Protein AF-A0A1Q5UAG5-F1 (afdb_monomer_lite)

Foldseek 3Di:
DDDDPPDDDDDDDDDDDDDDDDDDDDDDDDDDDDDDDDDDDDDDPPPPPPVVPDDPVVVVVVVVVVVVVVPDDDDDDDDDDDDDNDDPCQVVPVVHAKDWAFDDKDWDFDPPDPVRDIDIDTDTFIAGFHVNDDADDPPDCLQVPQVRLGSFQAQADPVPRDGDWDWDWDDDDPDDIDTDIDRPQVVDPDDHPSGHGDDDPDD

Sequence (203 aa):
MCHDSTRIELDAEEPGQPGPNAITCARHGGLSMSQGRRWRDTSKRRRGRASRRSSSSVAWWMALVCLVLSWASPAAAALLSFDNCLSETILDSNPLQLQFIPLNVSVHFNFTDPLHPLNVTVYGNVSGTADGSQAPSSTDPSWSNSSSTVGKIVDVSATNNKYSTLLTSFDVLSFTPWNNASQFCQQVTQGECPLGPVFNYNL

InterPro domains:
  IPR032800 ML-like domain [SM01320] (75-203)
  IPR040241 Transient receptor potential channel Flc/Pkd2-like [PTHR31145] (52-198)

Organism: NCBI:txid1316194

Structure (mmCIF, N/CA/C/O backbone):
data_AF-A0A1Q5UAG5-F1
#
_entry.id   AF-A0A1Q5UAG5-F1
#
loop_
_atom_site.group_PDB
_atom_site.id
_atom_site.type_symbol
_atom_site.label_atom_id
_atom_site.label_alt_id
_atom_site.label_comp_id
_atom_site.label_asym_id
_atom_site.label_entity_id
_atom_site.label_seq_id
_atom_site.pdbx_PDB_ins_code
_atom_site.Cartn_x
_atom_site.Cartn_y
_atom_site.Cartn_z
_atom_site.occupancy
_atom_site.B_iso_or_equiv
_atom_site.auth_seq_id
_atom_site.auth_comp_id
_atom_site.auth_asym_id
_atom_site.auth_atom_id
_atom_site.pdbx_PDB_model_num
ATOM 1 N N . MET A 1 1 ? -7.072 -5.621 -14.737 1.00 50.34 1 MET A N 1
ATOM 2 C CA . MET A 1 1 ? -8.005 -6.773 -14.815 1.00 50.34 1 MET A CA 1
ATOM 3 C C . MET A 1 1 ? -7.955 -7.522 -13.498 1.00 50.34 1 MET A C 1
ATOM 5 O O . MET A 1 1 ? -6.940 -8.129 -13.184 1.00 50.34 1 MET A O 1
ATOM 9 N N . CYS A 1 2 ? -9.019 -7.421 -12.707 1.00 65.31 2 CYS A N 1
ATOM 10 C CA . CYS A 1 2 ? -9.147 -8.141 -11.447 1.00 65.31 2 CYS A CA 1
ATOM 11 C C . CYS A 1 2 ? -9.331 -9.632 -11.734 1.00 65.31 2 CYS A C 1
ATOM 13 O O . CYS A 1 2 ? -10.353 -10.028 -12.291 1.00 65.31 2 CYS A O 1
ATOM 15 N N . HIS A 1 3 ? -8.322 -10.442 -11.415 1.00 57.19 3 HIS A N 1
ATOM 16 C CA . HIS A 1 3 ? -8.437 -11.890 -11.505 1.00 57.19 3 HIS A CA 1
ATOM 17 C C . HIS A 1 3 ? -9.189 -12.420 -10.284 1.00 57.19 3 HIS A C 1
ATOM 19 O O . HIS A 1 3 ? -8.869 -12.091 -9.142 1.00 57.19 3 HIS A O 1
ATOM 25 N N . ASP A 1 4 ? -10.208 -13.232 -10.544 1.00 44.31 4 ASP A N 1
ATOM 26 C CA . ASP A 1 4 ? -10.923 -13.988 -9.528 1.00 44.31 4 ASP A CA 1
ATOM 27 C C . ASP A 1 4 ? -10.020 -15.136 -9.050 1.00 44.31 4 ASP A C 1
ATOM 29 O O . ASP A 1 4 ? -9.866 -16.150 -9.733 1.00 44.31 4 ASP A O 1
ATOM 33 N N . SER A 1 5 ? -9.388 -14.971 -7.885 1.00 45.62 5 SER A N 1
ATOM 34 C CA . SER A 1 5 ? -8.487 -15.972 -7.289 1.00 45.62 5 SER A CA 1
ATOM 35 C C . SER A 1 5 ? -9.172 -17.297 -6.911 1.00 45.62 5 SER A C 1
ATOM 37 O O . SER A 1 5 ? -8.529 -18.157 -6.311 1.00 45.62 5 SER A O 1
ATOM 39 N N . THR A 1 6 ? -10.456 -17.501 -7.230 1.00 41.22 6 THR A N 1
ATOM 40 C CA . THR A 1 6 ? -11.184 -18.738 -6.907 1.00 41.22 6 THR A CA 1
ATOM 41 C C . THR A 1 6 ? -11.248 -19.779 -8.032 1.00 41.22 6 THR A C 1
ATOM 43 O O . THR A 1 6 ? -11.817 -20.849 -7.818 1.00 41.22 6 THR A O 1
ATOM 46 N N . ARG A 1 7 ? -10.621 -19.556 -9.198 1.00 36.66 7 ARG A N 1
ATOM 47 C CA . ARG A 1 7 ? -10.697 -20.496 -10.334 1.00 36.66 7 ARG A CA 1
ATOM 48 C C . ARG A 1 7 ? -9.324 -20.902 -10.883 1.00 36.66 7 ARG A C 1
ATOM 50 O O . ARG A 1 7 ? -8.835 -20.314 -11.839 1.00 36.66 7 ARG A O 1
ATOM 57 N N . ILE A 1 8 ? -8.725 -21.941 -10.298 1.00 40.59 8 ILE A N 1
ATOM 58 C CA . ILE A 1 8 ? -7.608 -22.681 -10.908 1.00 40.59 8 ILE A CA 1
ATOM 59 C C . ILE A 1 8 ? -8.177 -23.995 -11.446 1.00 40.59 8 ILE A C 1
ATOM 61 O O . ILE A 1 8 ? -8.418 -24.927 -10.680 1.00 40.59 8 ILE A O 1
ATOM 65 N N . GLU A 1 9 ? -8.414 -24.053 -12.754 1.00 37.88 9 GLU A N 1
ATOM 66 C CA . GLU A 1 9 ? -8.607 -25.309 -13.477 1.00 37.88 9 GLU A CA 1
ATOM 67 C C . GLU A 1 9 ? -7.272 -25.653 -14.140 1.00 37.88 9 GLU A C 1
ATOM 69 O O . GLU A 1 9 ? -6.682 -24.835 -14.849 1.00 37.88 9 GLU A O 1
ATOM 74 N N . LEU A 1 10 ? -6.751 -26.827 -13.782 1.00 41.69 10 LEU A N 1
ATOM 75 C CA . LEU A 1 10 ? -5.566 -27.418 -14.376 1.00 41.69 10 LEU A CA 1
ATOM 76 C C . LEU A 1 10 ? -5.868 -27.752 -15.833 1.00 41.69 10 LEU A C 1
ATOM 78 O O . LEU A 1 10 ? -6.613 -28.691 -16.072 1.00 41.69 10 LEU A O 1
ATOM 82 N N . ASP A 1 11 ? -5.201 -27.087 -16.768 1.00 32.88 11 ASP A N 1
ATOM 83 C CA . ASP A 1 11 ? -4.950 -27.668 -18.082 1.00 32.88 11 ASP A CA 1
ATOM 84 C C . ASP A 1 11 ? -3.460 -27.541 -18.389 1.00 32.88 11 ASP A C 1
ATOM 86 O O . ASP A 1 11 ? -2.919 -26.471 -18.674 1.00 32.88 11 ASP A O 1
ATOM 90 N N . ALA A 1 12 ? -2.788 -28.679 -18.242 1.00 31.39 12 ALA A N 1
ATOM 91 C CA . ALA A 1 12 ? -1.467 -28.932 -18.770 1.00 31.39 12 ALA A CA 1
ATOM 92 C C . ALA A 1 12 ? -1.639 -29.528 -20.171 1.00 31.39 12 ALA A C 1
ATOM 94 O O . ALA A 1 12 ? -2.246 -30.585 -20.303 1.00 31.39 12 ALA A O 1
ATOM 95 N N . GLU A 1 13 ? -1.070 -28.895 -21.195 1.00 31.69 13 GLU A N 1
ATOM 96 C CA . GLU A 1 13 ? -0.802 -29.548 -22.478 1.00 31.69 13 GLU A CA 1
ATOM 97 C C . GLU A 1 13 ? 0.576 -29.089 -22.983 1.00 31.69 13 GLU A C 1
ATOM 99 O O . GLU A 1 13 ? 0.895 -27.899 -23.029 1.00 31.69 13 GLU A O 1
ATOM 104 N N . GLU A 1 14 ? 1.413 -30.084 -23.273 1.00 33.66 14 GLU A N 1
ATOM 105 C CA . GLU A 1 14 ? 2.816 -30.006 -23.683 1.00 33.66 14 GLU A CA 1
ATOM 106 C C . GLU A 1 14 ? 3.025 -29.491 -25.133 1.00 33.66 14 GLU A C 1
ATOM 108 O O . GLU A 1 14 ? 2.085 -29.432 -25.929 1.00 33.66 14 GLU A O 1
ATOM 113 N N . PRO A 1 15 ? 4.275 -29.146 -25.515 1.00 35.72 15 PRO A N 1
ATOM 114 C CA . PRO A 1 15 ? 4.613 -28.454 -26.754 1.00 35.72 15 PRO A CA 1
ATOM 115 C C . PRO A 1 15 ? 4.963 -29.395 -27.924 1.00 35.72 15 PRO A C 1
ATOM 117 O O . PRO A 1 15 ? 5.738 -30.341 -27.797 1.00 35.72 15 PRO A O 1
ATOM 120 N N . GLY A 1 16 ? 4.471 -29.057 -29.121 1.00 33.12 16 GLY A N 1
ATOM 121 C CA . GLY A 1 16 ? 4.769 -29.744 -30.384 1.00 33.12 16 GLY A CA 1
ATOM 122 C C . GLY A 1 16 ? 5.615 -28.908 -31.356 1.00 33.12 16 GLY A C 1
ATOM 123 O O . GLY A 1 16 ? 5.106 -28.023 -32.032 1.00 33.12 16 GLY A O 1
ATOM 124 N N . GLN A 1 17 ? 6.905 -29.242 -31.384 1.00 32.84 17 GLN A N 1
ATOM 125 C CA . GLN A 1 17 ? 8.025 -29.026 -32.325 1.00 32.84 17 GLN A CA 1
ATOM 126 C C . GLN A 1 17 ? 7.825 -28.380 -33.737 1.00 32.84 17 GLN A C 1
ATOM 128 O O . GLN A 1 17 ? 6.806 -28.591 -34.392 1.00 32.84 17 GLN A O 1
ATOM 133 N N . PRO A 1 18 ? 8.864 -27.692 -34.285 1.00 43.72 18 PRO A N 1
ATOM 134 C CA . PRO A 1 18 ? 8.823 -26.952 -35.552 1.00 43.72 18 PRO A CA 1
ATOM 135 C C . PRO A 1 18 ? 9.285 -27.765 -36.780 1.00 43.72 18 PRO A C 1
ATOM 137 O O . PRO A 1 18 ? 10.038 -28.733 -36.669 1.00 43.72 18 PRO A O 1
ATOM 140 N N . GLY A 1 19 ? 8.894 -27.308 -37.975 1.00 31.33 19 GLY A N 1
ATOM 141 C CA . GLY A 1 19 ? 9.286 -27.871 -39.274 1.00 31.33 19 GLY A CA 1
ATOM 142 C C . GLY A 1 19 ? 9.403 -26.808 -40.385 1.00 31.33 19 GLY A C 1
ATOM 143 O O . GLY A 1 19 ? 8.932 -25.689 -40.200 1.00 31.33 19 GLY A O 1
ATOM 144 N N . PRO A 1 20 ? 10.076 -27.111 -41.514 1.00 43.22 20 PRO A N 1
ATOM 145 C CA . PRO A 1 20 ? 11.147 -26.249 -42.025 1.00 43.22 20 PRO A CA 1
ATOM 146 C C . PRO A 1 20 ? 10.986 -25.776 -43.490 1.00 43.22 20 PRO A C 1
ATOM 148 O O . PRO A 1 20 ? 10.047 -26.143 -44.188 1.00 43.22 20 PRO A O 1
ATOM 151 N N . ASN A 1 21 ? 12.020 -25.053 -43.949 1.00 35.53 21 ASN A N 1
ATOM 152 C CA . ASN A 1 21 ? 12.511 -24.895 -45.332 1.00 35.53 21 ASN A CA 1
ATOM 153 C C . ASN A 1 21 ? 12.092 -23.660 -46.150 1.00 35.53 21 ASN A C 1
ATOM 155 O O . ASN A 1 21 ? 11.060 -23.600 -46.807 1.00 35.53 21 ASN A O 1
ATOM 159 N N . ALA A 1 22 ? 13.034 -22.711 -46.176 1.00 34.94 22 ALA A N 1
ATOM 160 C CA . ALA A 1 22 ? 13.783 -22.292 -47.364 1.00 34.94 22 ALA A CA 1
ATOM 161 C C . ALA A 1 22 ? 13.126 -22.509 -48.741 1.00 34.94 22 ALA A C 1
ATOM 163 O O . ALA A 1 22 ? 13.044 -23.630 -49.238 1.00 34.94 22 ALA A O 1
ATOM 164 N N . ILE A 1 23 ? 12.863 -21.396 -49.434 1.00 38.31 23 ILE A N 1
ATOM 165 C CA . ILE A 1 23 ? 12.881 -21.348 -50.897 1.00 38.31 23 ILE A CA 1
ATOM 166 C C . ILE A 1 23 ? 13.870 -20.263 -51.320 1.00 38.31 23 ILE A C 1
ATOM 168 O O . ILE A 1 23 ? 13.677 -19.067 -51.110 1.00 38.31 23 ILE A O 1
ATOM 172 N N . THR A 1 24 ? 14.969 -20.731 -51.897 1.00 34.41 24 THR A N 1
ATOM 173 C CA . THR A 1 24 ? 15.948 -19.967 -52.661 1.00 34.41 24 THR A CA 1
ATOM 174 C C . THR A 1 24 ? 15.389 -19.747 -54.066 1.00 34.41 24 THR A C 1
ATOM 176 O O . THR A 1 24 ? 15.053 -20.718 -54.738 1.00 34.41 24 THR A O 1
ATOM 179 N N . CYS A 1 25 ? 15.343 -18.503 -54.546 1.00 38.19 25 CYS A N 1
ATOM 180 C CA . CYS A 1 25 ? 15.131 -18.209 -55.966 1.00 38.19 25 CYS A CA 1
ATOM 181 C C . CYS A 1 25 ? 16.396 -17.578 -56.555 1.00 38.19 25 CYS A C 1
ATOM 183 O O . CYS A 1 25 ? 16.960 -16.627 -56.013 1.00 38.19 25 CYS A O 1
ATOM 185 N N . ALA A 1 26 ? 16.857 -18.168 -57.655 1.00 35.56 26 ALA A N 1
ATOM 186 C CA . ALA A 1 26 ? 18.097 -17.859 -58.341 1.00 35.56 26 ALA A CA 1
ATOM 187 C C . ALA A 1 26 ? 17.961 -16.732 -59.384 1.00 35.56 26 ALA A C 1
ATOM 189 O O . ALA A 1 26 ? 16.914 -16.529 -59.987 1.00 35.56 26 ALA A O 1
ATOM 190 N N . ARG A 1 27 ? 19.101 -16.059 -59.592 1.00 36.06 27 ARG A N 1
ATOM 191 C CA . ARG A 1 27 ? 19.631 -15.378 -60.793 1.00 36.06 27 ARG A CA 1
ATOM 192 C C . ARG A 1 27 ? 18.716 -15.161 -62.018 1.00 36.06 27 ARG A C 1
ATOM 194 O O . ARG A 1 27 ? 18.419 -16.092 -62.753 1.00 36.06 27 ARG A O 1
ATOM 201 N N . HIS A 1 28 ? 18.616 -13.889 -62.401 1.00 38.66 28 HIS A N 1
ATOM 202 C CA . HIS A 1 28 ? 18.873 -13.383 -63.762 1.00 38.66 28 HIS A CA 1
ATOM 203 C C . HIS A 1 28 ? 19.876 -12.217 -63.590 1.00 38.66 28 HIS A C 1
ATOM 205 O O . HIS A 1 28 ? 19.711 -11.419 -62.678 1.00 38.66 28 HIS A O 1
ATOM 211 N N . GLY A 1 29 ? 21.010 -12.073 -64.279 1.00 35.72 29 GLY A N 1
ATOM 212 C CA . GLY A 1 29 ? 21.325 -12.407 -65.663 1.00 35.72 29 GLY A CA 1
ATOM 213 C C . GLY A 1 29 ? 21.089 -11.167 -66.528 1.00 35.72 29 GLY A C 1
ATOM 214 O O . GLY A 1 29 ? 19.962 -10.955 -66.952 1.00 35.72 29 GLY A O 1
ATOM 215 N N . GLY A 1 30 ? 22.120 -10.345 -66.775 1.00 37.38 30 GLY A N 1
ATOM 216 C CA . GLY A 1 30 ? 22.003 -9.216 -67.708 1.00 37.38 30 GLY A CA 1
ATOM 217 C C . GLY A 1 30 ? 23.104 -8.160 -67.607 1.00 37.38 30 GLY A C 1
ATOM 218 O O . GLY A 1 30 ? 22.927 -7.129 -66.970 1.00 37.38 30 GLY A O 1
ATOM 219 N N . LEU A 1 31 ? 24.234 -8.419 -68.267 1.00 39.97 31 LEU A N 1
ATOM 220 C CA . LEU A 1 31 ? 25.248 -7.423 -68.622 1.00 39.97 31 LEU A CA 1
ATOM 221 C C . LEU A 1 31 ? 24.687 -6.453 -69.674 1.00 39.97 31 LEU A C 1
ATOM 223 O O . LEU A 1 31 ? 24.105 -6.894 -70.660 1.00 39.97 31 LEU A O 1
ATOM 227 N N . SER A 1 32 ? 24.966 -5.156 -69.535 1.00 45.66 32 SER A N 1
ATOM 228 C CA . SER A 1 32 ? 25.067 -4.252 -70.686 1.00 45.66 32 SER A CA 1
ATOM 229 C C . SER A 1 32 ? 26.047 -3.126 -70.376 1.00 45.66 32 SER A C 1
ATOM 231 O O . SER A 1 32 ? 25.756 -2.171 -69.658 1.00 45.66 32 SER A O 1
ATOM 233 N N . MET A 1 33 ? 27.256 -3.297 -70.903 1.00 46.66 33 MET A N 1
ATOM 234 C CA . MET A 1 33 ? 28.279 -2.271 -71.030 1.00 46.66 33 MET A CA 1
ATOM 235 C C . MET A 1 33 ? 27.965 -1.491 -72.311 1.00 46.66 33 MET A C 1
ATOM 237 O O . MET A 1 33 ? 28.001 -2.068 -73.396 1.00 46.66 33 MET A O 1
ATOM 241 N N . SER A 1 34 ? 27.704 -0.188 -72.212 1.00 49.75 34 SER A N 1
ATOM 242 C CA . SER A 1 34 ? 27.786 0.709 -73.368 1.00 49.75 34 SER A CA 1
ATOM 243 C C . SER A 1 34 ? 28.921 1.705 -73.152 1.00 49.75 34 SER A C 1
ATOM 245 O O . SER A 1 34 ? 28.902 2.569 -72.278 1.00 49.75 34 SER A O 1
ATOM 247 N N . GLN A 1 35 ? 29.973 1.512 -73.944 1.00 49.31 35 GLN A N 1
ATOM 248 C CA . GLN A 1 35 ? 31.050 2.466 -74.149 1.00 49.31 35 GLN A CA 1
ATOM 249 C C . GLN A 1 35 ? 30.539 3.589 -75.059 1.00 49.31 35 GLN A C 1
ATOM 251 O O . GLN A 1 35 ? 29.938 3.321 -76.097 1.00 49.31 35 GLN A O 1
ATOM 256 N N . GLY A 1 36 ? 30.804 4.848 -74.702 1.00 37.44 36 GLY A N 1
ATOM 257 C CA . GLY A 1 36 ? 30.280 5.980 -75.467 1.00 37.44 36 GLY A CA 1
ATOM 258 C C . GLY A 1 36 ? 30.938 7.326 -75.179 1.00 37.44 36 GLY A C 1
ATOM 259 O O . GLY A 1 36 ? 30.334 8.191 -74.570 1.00 37.44 36 GLY A O 1
ATOM 260 N N . ARG A 1 37 ? 32.150 7.489 -75.720 1.00 43.94 37 ARG A N 1
ATOM 261 C CA . ARG A 1 37 ? 32.810 8.729 -76.181 1.00 43.94 37 ARG A CA 1
ATOM 262 C C . ARG A 1 37 ? 33.169 9.862 -75.200 1.00 43.94 37 ARG A C 1
ATOM 264 O O . ARG A 1 37 ? 32.364 10.557 -74.599 1.00 43.94 37 ARG A O 1
ATOM 271 N N . ARG A 1 38 ? 34.479 10.111 -75.243 1.00 52.88 38 ARG A N 1
ATOM 272 C CA . ARG A 1 38 ? 35.277 11.230 -74.749 1.00 52.88 38 ARG A CA 1
ATOM 273 C C . ARG A 1 38 ? 34.979 12.510 -75.545 1.00 52.88 38 ARG A C 1
ATOM 275 O O . ARG A 1 38 ? 35.304 12.568 -76.726 1.00 52.88 38 ARG A O 1
ATOM 282 N N . TRP A 1 39 ? 34.474 13.542 -74.876 1.00 40.25 39 TRP A N 1
ATOM 283 C CA . TRP A 1 39 ? 34.583 14.936 -75.315 1.00 40.25 39 TRP A CA 1
ATOM 284 C C . TRP A 1 39 ? 35.410 15.700 -74.280 1.00 40.25 39 TRP A C 1
ATOM 286 O O . TRP A 1 39 ? 35.063 15.757 -73.101 1.00 40.25 39 TRP A O 1
ATOM 296 N N . ARG A 1 40 ? 36.561 16.225 -74.714 1.00 52.25 40 ARG A N 1
ATOM 297 C CA . ARG A 1 40 ? 37.280 17.279 -73.995 1.00 52.25 40 ARG A CA 1
ATOM 298 C C . ARG A 1 40 ? 36.658 18.589 -74.436 1.00 52.25 40 ARG A C 1
ATOM 300 O O . ARG A 1 40 ? 36.776 18.915 -75.609 1.00 52.25 40 ARG A O 1
ATOM 307 N N . ASP A 1 41 ? 36.129 19.341 -73.483 1.00 54.50 41 ASP A N 1
ATOM 308 C CA . ASP A 1 41 ? 36.066 20.786 -73.616 1.00 54.50 41 ASP A CA 1
ATOM 309 C C . ASP A 1 41 ? 36.713 21.451 -72.407 1.00 54.50 41 ASP A C 1
ATOM 311 O O . ASP A 1 41 ? 36.370 21.242 -71.242 1.00 54.50 41 ASP A O 1
ATOM 315 N N . THR A 1 42 ? 37.738 22.226 -72.724 1.00 57.16 42 THR A N 1
ATOM 316 C CA . THR A 1 42 ? 38.426 23.157 -71.850 1.00 57.16 42 THR A CA 1
ATOM 317 C C . THR A 1 42 ? 37.571 24.404 -71.700 1.00 57.16 42 THR A C 1
ATOM 319 O O . THR A 1 42 ? 37.441 25.157 -72.655 1.00 57.16 42 THR A O 1
ATOM 322 N N . SER A 1 43 ? 37.059 24.696 -70.507 1.00 52.03 43 SER A N 1
ATOM 323 C CA . SER A 1 43 ? 37.003 26.078 -70.011 1.00 52.03 43 SER A CA 1
ATOM 324 C C . SER A 1 43 ? 36.468 26.158 -68.581 1.00 52.03 43 SER A C 1
ATOM 326 O O . SER A 1 43 ? 35.511 25.504 -68.190 1.00 52.03 43 SER A O 1
ATOM 328 N N . LYS A 1 44 ? 37.109 27.043 -67.810 1.00 49.75 44 LYS A N 1
ATOM 329 C CA . LYS A 1 44 ? 36.676 27.576 -66.511 1.00 49.75 44 LYS A CA 1
ATOM 330 C C . LYS A 1 44 ? 36.725 26.591 -65.339 1.00 49.75 44 LYS A C 1
ATOM 332 O O . LYS A 1 44 ? 35.718 26.176 -64.777 1.00 49.75 44 LYS A O 1
ATOM 337 N N . ARG A 1 45 ? 37.945 26.444 -64.801 1.00 49.09 45 ARG A N 1
ATOM 338 C CA . ARG A 1 45 ? 38.160 26.378 -63.345 1.00 49.09 45 ARG A CA 1
ATOM 339 C C . ARG A 1 45 ? 37.538 27.622 -62.690 1.00 49.09 45 ARG A C 1
ATOM 341 O O . ARG A 1 45 ? 38.245 28.565 -62.341 1.00 49.09 45 ARG A O 1
ATOM 348 N N . ARG A 1 46 ? 36.222 27.630 -62.471 1.00 46.03 46 ARG A N 1
ATOM 349 C CA . ARG A 1 46 ? 35.658 28.398 -61.364 1.00 46.03 46 ARG A CA 1
ATOM 350 C C . ARG A 1 46 ? 36.055 27.638 -60.111 1.00 46.03 46 ARG A C 1
ATOM 352 O O . ARG A 1 46 ? 35.421 26.658 -59.738 1.00 46.03 46 ARG A O 1
ATOM 359 N N . ARG A 1 47 ? 37.134 28.087 -59.464 1.00 49.12 47 ARG A N 1
ATOM 360 C CA . ARG A 1 47 ? 37.321 27.845 -58.032 1.00 49.12 47 ARG A CA 1
ATOM 361 C C . ARG A 1 47 ? 36.174 28.560 -57.325 1.00 49.12 47 ARG A C 1
ATOM 363 O O . ARG A 1 47 ? 36.340 29.656 -56.807 1.00 49.12 47 ARG A O 1
ATOM 370 N N . GLY A 1 48 ? 35.000 27.942 -57.330 1.00 46.47 48 GLY A N 1
ATOM 371 C CA . GLY A 1 48 ? 33.972 28.217 -56.353 1.00 46.47 48 GLY A CA 1
ATOM 372 C C . GLY A 1 48 ? 34.481 27.691 -55.023 1.00 46.47 48 GLY A C 1
ATOM 373 O O . GLY A 1 48 ? 34.043 26.645 -54.563 1.00 46.47 48 GLY A O 1
ATOM 374 N N . ARG A 1 49 ? 35.413 28.415 -54.391 1.00 50.84 49 ARG A N 1
ATOM 375 C CA . ARG A 1 49 ? 35.506 28.421 -52.931 1.00 50.84 49 ARG A CA 1
ATOM 376 C C . ARG A 1 49 ? 34.237 29.117 -52.435 1.00 50.84 49 ARG A C 1
ATOM 378 O O . ARG A 1 49 ? 34.277 30.220 -51.914 1.00 50.84 49 ARG A O 1
ATOM 385 N N . ALA A 1 50 ? 33.100 28.451 -52.594 1.00 52.91 50 ALA A N 1
ATOM 386 C CA . ALA A 1 50 ? 32.089 28.508 -51.568 1.00 52.91 50 ALA A CA 1
ATOM 387 C C . ALA A 1 50 ? 32.674 27.668 -50.433 1.00 52.91 50 ALA A C 1
ATOM 389 O O . ALA A 1 50 ? 32.368 26.486 -50.283 1.00 52.91 50 ALA A O 1
ATOM 390 N N . SER A 1 51 ? 33.602 28.253 -49.666 1.00 54.31 51 SER A N 1
ATOM 391 C CA . SER A 1 51 ? 33.722 27.800 -48.294 1.00 54.31 51 SER A CA 1
ATOM 392 C C . SER A 1 51 ? 32.333 28.033 -47.725 1.00 54.31 51 SER A C 1
ATOM 394 O O . SER A 1 51 ? 31.877 29.169 -47.601 1.00 54.31 51 SER A O 1
ATOM 396 N N . ARG A 1 52 ? 31.612 26.934 -47.502 1.00 57.34 52 ARG A N 1
ATOM 397 C CA . ARG A 1 52 ? 30.430 26.908 -46.655 1.00 57.34 52 ARG A CA 1
ATOM 398 C C . ARG A 1 52 ? 30.865 27.492 -45.312 1.00 57.34 52 ARG A C 1
ATOM 400 O O . ARG A 1 52 ? 31.312 26.775 -44.428 1.00 57.34 52 ARG A O 1
ATOM 407 N N . ARG A 1 53 ? 30.796 28.815 -45.173 1.00 59.41 53 ARG A N 1
ATOM 408 C CA . ARG A 1 53 ? 30.683 29.488 -43.884 1.00 59.41 53 ARG A CA 1
ATOM 409 C C . ARG A 1 53 ? 29.268 29.205 -43.424 1.00 59.41 53 ARG A C 1
ATOM 411 O O . ARG A 1 53 ? 28.368 30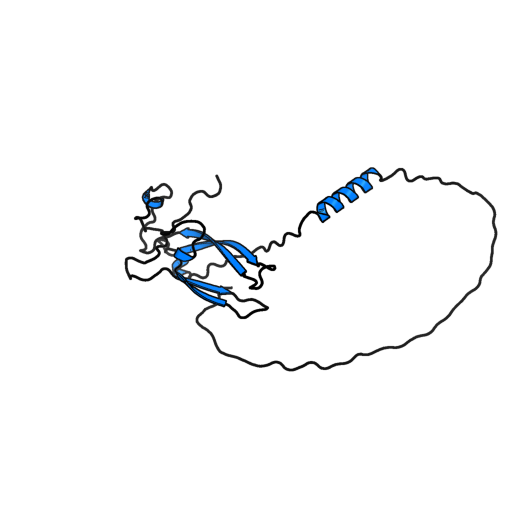.000 -43.642 1.00 59.41 53 ARG A O 1
ATOM 418 N N . SER A 1 54 ? 29.052 28.011 -42.907 1.00 57.59 54 SER A N 1
ATOM 419 C CA . SER A 1 54 ? 27.824 27.683 -42.210 1.00 57.59 54 SER A CA 1
ATOM 420 C C . SER A 1 54 ? 28.070 26.432 -41.386 1.00 57.59 54 SER A C 1
ATOM 422 O O . SER A 1 54 ? 28.612 25.459 -41.907 1.00 57.59 54 SER A O 1
ATOM 424 N N . SER A 1 55 ? 27.646 26.486 -40.122 1.00 60.62 55 SER A N 1
ATOM 425 C CA . SER A 1 55 ? 27.445 25.338 -39.232 1.00 60.62 55 SER A CA 1
ATOM 426 C C . SER A 1 55 ? 28.596 24.883 -38.312 1.00 60.62 55 SER A C 1
ATOM 428 O O . SER A 1 55 ? 28.496 23.785 -37.775 1.00 60.62 55 SER A O 1
ATOM 430 N N . SER A 1 56 ? 29.642 25.674 -38.019 1.00 64.88 56 SER A N 1
ATOM 431 C CA . SER A 1 56 ? 30.564 25.291 -36.919 1.00 64.88 56 SER A CA 1
ATOM 432 C C . SER A 1 56 ? 29.854 25.310 -35.560 1.00 64.88 56 SER A C 1
ATOM 434 O O . SER A 1 56 ? 29.964 24.358 -34.799 1.00 64.88 56 SER A O 1
ATOM 436 N N . SER A 1 57 ? 29.057 26.351 -35.301 1.00 72.56 57 SER A N 1
ATOM 437 C CA . SER A 1 57 ? 28.238 26.475 -34.089 1.00 72.56 57 SER A CA 1
ATOM 438 C C . SER A 1 57 ? 27.216 25.338 -33.981 1.00 72.56 57 SER A C 1
ATOM 440 O O . SER A 1 57 ? 27.164 24.649 -32.971 1.00 72.56 57 SER A O 1
ATOM 442 N N . VAL A 1 58 ? 26.467 25.059 -35.052 1.00 84.06 58 VAL A N 1
ATOM 443 C CA . VAL A 1 58 ? 25.451 23.992 -35.050 1.00 84.06 58 VAL A CA 1
ATOM 444 C C . VAL A 1 58 ? 26.089 22.606 -34.892 1.00 84.06 58 VAL A C 1
ATOM 446 O O . VAL A 1 58 ? 25.557 21.783 -34.160 1.00 84.06 58 VAL A O 1
ATOM 449 N N . ALA A 1 59 ? 27.256 22.349 -35.497 1.00 86.25 59 ALA A N 1
ATOM 450 C CA . ALA A 1 59 ? 27.976 21.087 -35.300 1.00 86.25 59 ALA A CA 1
ATOM 451 C C . ALA A 1 59 ? 28.451 20.906 -33.847 1.00 86.25 59 ALA A C 1
ATOM 453 O O . ALA A 1 59 ? 28.375 19.801 -33.317 1.00 86.25 59 ALA A O 1
ATOM 454 N N . TRP A 1 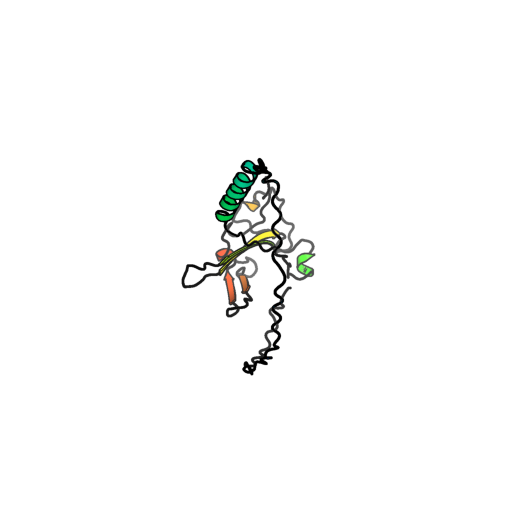60 ? 28.886 21.987 -33.192 1.00 90.06 60 TRP A N 1
ATOM 455 C CA . TRP A 1 60 ? 29.246 21.981 -31.772 1.00 90.06 60 TRP A CA 1
ATOM 456 C C . TRP A 1 60 ? 28.042 21.729 -30.862 1.00 90.06 60 TRP A C 1
ATOM 458 O O . TRP A 1 60 ? 28.135 20.908 -29.954 1.00 90.06 60 TRP A O 1
ATOM 468 N N . TRP A 1 61 ? 26.898 22.363 -31.132 1.00 92.81 61 TRP A N 1
ATOM 469 C CA . TRP A 1 61 ? 25.659 22.103 -30.393 1.00 92.81 61 TRP A CA 1
ATOM 470 C C . TRP A 1 61 ? 25.170 20.665 -30.573 1.00 92.81 61 TRP A C 1
ATOM 472 O O . TRP A 1 61 ? 24.807 20.025 -29.593 1.00 92.81 61 TRP A O 1
ATOM 482 N N . MET A 1 62 ? 25.231 20.123 -31.792 1.00 91.25 62 MET A N 1
ATOM 483 C CA . MET A 1 62 ? 24.878 18.723 -32.050 1.00 91.25 62 MET A CA 1
ATOM 484 C C . MET A 1 62 ? 25.822 17.754 -31.331 1.00 91.25 62 MET A C 1
ATOM 486 O O . MET A 1 62 ? 25.354 16.797 -30.723 1.00 91.25 62 MET A O 1
ATOM 490 N N . ALA A 1 63 ? 27.134 18.014 -31.339 1.00 92.38 63 ALA A N 1
ATOM 491 C CA . ALA A 1 63 ? 28.103 17.201 -30.604 1.00 92.38 63 ALA A CA 1
ATOM 492 C C . ALA A 1 63 ? 27.860 17.245 -29.086 1.00 92.38 63 ALA A C 1
ATOM 494 O O . ALA A 1 63 ? 27.934 16.212 -28.425 1.00 92.38 63 ALA A O 1
ATOM 495 N N . LEU A 1 64 ? 27.521 18.418 -28.543 1.00 92.62 64 LEU A N 1
ATOM 496 C CA . LEU A 1 64 ? 27.205 18.592 -27.127 1.00 92.62 64 LEU A CA 1
ATOM 497 C C . LEU A 1 64 ? 25.905 17.874 -26.743 1.00 92.62 64 LEU A C 1
ATOM 499 O O . LEU A 1 64 ? 25.875 17.186 -25.729 1.00 92.62 64 LEU A O 1
ATOM 503 N N . VAL A 1 65 ? 24.861 17.952 -27.573 1.00 93.12 65 VAL A N 1
ATOM 504 C CA . VAL A 1 65 ? 23.614 17.196 -27.366 1.00 93.12 65 VAL A CA 1
ATOM 505 C C . VAL A 1 65 ? 23.870 15.690 -27.426 1.00 93.12 65 VAL A C 1
ATOM 507 O O . VAL A 1 65 ? 23.398 14.971 -26.555 1.00 93.12 65 VAL A O 1
ATOM 510 N N . CYS A 1 66 ? 24.657 15.197 -28.387 1.00 91.00 66 CYS A N 1
ATOM 511 C CA . CYS A 1 66 ? 25.022 13.779 -28.449 1.00 91.00 66 CYS A CA 1
ATOM 512 C C . CYS A 1 66 ? 25.822 13.324 -27.221 1.00 91.00 66 CYS A C 1
ATOM 514 O O . CYS A 1 66 ? 25.571 12.234 -26.715 1.00 91.00 66 CYS A O 1
ATOM 516 N N . LEU A 1 67 ? 26.743 14.153 -26.718 1.00 92.00 67 LEU A N 1
ATOM 517 C CA . LEU A 1 67 ? 27.487 13.862 -25.491 1.00 92.00 67 LEU A CA 1
ATOM 518 C C . LEU A 1 67 ? 26.545 13.787 -24.280 1.00 92.00 67 LEU A C 1
ATOM 520 O O . LEU A 1 67 ? 26.600 12.820 -23.526 1.00 92.00 67 LEU A O 1
ATOM 524 N N . VAL A 1 68 ? 25.629 14.749 -24.139 1.00 91.19 68 VAL A N 1
ATOM 525 C CA . VAL A 1 68 ? 24.626 14.762 -23.061 1.00 91.19 68 VAL A CA 1
ATOM 526 C C . VAL A 1 68 ? 23.697 13.548 -23.153 1.00 91.19 68 VAL A C 1
ATOM 528 O O . VAL A 1 68 ? 23.477 12.876 -22.151 1.00 91.19 68 VAL A O 1
ATOM 531 N N . LEU A 1 69 ? 23.207 13.206 -24.348 1.00 88.94 69 LEU A N 1
ATOM 532 C CA . LEU A 1 69 ? 22.360 12.027 -24.561 1.00 88.94 69 LEU A CA 1
ATOM 533 C C . LEU A 1 69 ? 23.114 10.711 -24.332 1.00 88.94 69 LEU A C 1
ATOM 535 O O . LEU A 1 69 ? 22.502 9.745 -23.899 1.00 88.94 69 LEU A O 1
ATOM 539 N N . SER A 1 70 ? 24.429 10.663 -24.573 1.00 86.75 70 SER A N 1
ATOM 540 C CA . SER A 1 70 ? 25.248 9.478 -24.278 1.00 86.75 70 SER A CA 1
ATOM 541 C C . SER A 1 70 ? 25.481 9.253 -22.781 1.00 86.75 70 SER A C 1
ATOM 543 O O . SER A 1 70 ? 25.810 8.142 -22.375 1.00 86.75 70 SER A O 1
ATOM 545 N N . TRP A 1 71 ? 25.317 10.299 -21.965 1.00 84.81 71 TRP A N 1
ATOM 546 C CA . TRP A 1 71 ? 25.384 10.220 -20.503 1.00 84.81 71 TRP A CA 1
ATOM 547 C C .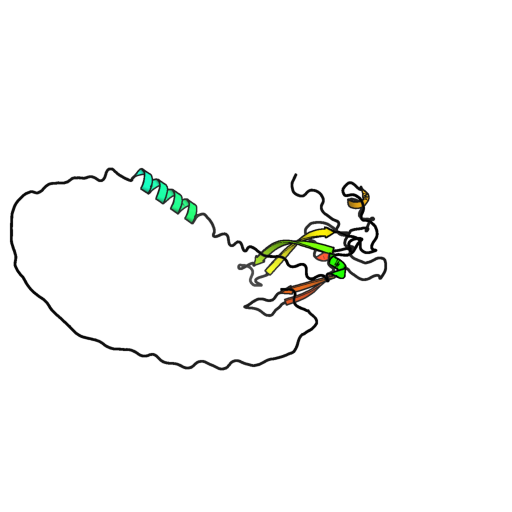 TRP A 1 71 ? 24.008 10.066 -19.854 1.00 84.81 71 TRP A C 1
ATOM 549 O O . TRP A 1 71 ? 23.927 9.697 -18.684 1.00 84.81 71 TRP A O 1
ATOM 559 N N . ALA A 1 72 ? 22.930 10.325 -20.594 1.00 81.06 72 ALA A N 1
ATOM 560 C CA . ALA A 1 72 ? 21.585 10.024 -20.142 1.00 81.06 72 ALA A CA 1
ATOM 561 C C . ALA A 1 72 ? 21.374 8.504 -20.184 1.00 81.06 72 ALA A C 1
ATOM 563 O O . ALA A 1 72 ? 21.349 7.890 -21.251 1.00 81.06 72 ALA A O 1
ATOM 564 N N . SER A 1 73 ? 21.230 7.881 -19.017 1.00 76.00 73 SER A N 1
ATOM 565 C CA . SER A 1 73 ? 20.791 6.492 -18.933 1.00 76.00 73 SER A CA 1
ATOM 566 C C . SER A 1 73 ? 19.357 6.377 -19.470 1.00 76.00 73 SER A C 1
ATOM 568 O O . SER A 1 73 ? 18.526 7.246 -19.188 1.00 76.00 73 SER A O 1
ATOM 570 N N . PRO A 1 74 ? 19.032 5.332 -20.253 1.00 72.25 74 PRO A N 1
ATOM 571 C CA . PRO A 1 74 ? 17.660 5.107 -20.682 1.00 72.25 74 PRO A CA 1
ATOM 572 C C . PRO A 1 74 ? 16.779 4.913 -19.443 1.00 72.25 74 PRO A C 1
ATOM 574 O O . PRO A 1 74 ? 16.951 3.956 -18.691 1.00 72.25 74 PRO A O 1
ATOM 577 N N . ALA A 1 75 ? 15.845 5.836 -19.220 1.00 69.00 75 ALA A N 1
ATOM 578 C CA . ALA A 1 75 ? 14.823 5.697 -18.195 1.00 69.00 75 ALA A CA 1
ATOM 579 C C . ALA A 1 75 ? 13.643 4.927 -18.795 1.00 69.00 75 ALA A C 1
ATOM 581 O O . ALA A 1 75 ? 12.953 5.425 -19.685 1.00 69.00 75 ALA A O 1
ATOM 582 N N . ALA A 1 76 ? 13.423 3.701 -18.325 1.00 72.00 76 ALA A N 1
ATOM 583 C CA . ALA A 1 76 ? 12.197 2.973 -18.607 1.00 72.00 76 ALA A CA 1
ATOM 584 C C . ALA A 1 76 ? 11.151 3.384 -17.565 1.00 72.00 76 ALA A C 1
ATOM 586 O O . ALA A 1 76 ? 11.323 3.129 -16.376 1.00 72.00 76 ALA A O 1
ATOM 587 N N . ALA A 1 77 ? 10.082 4.037 -18.011 1.00 68.38 77 ALA A N 1
ATOM 588 C CA . ALA A 1 77 ? 8.914 4.319 -17.192 1.00 68.38 77 ALA A CA 1
ATOM 589 C C . ALA A 1 77 ? 7.695 3.702 -17.876 1.00 68.38 77 ALA A C 1
ATOM 591 O O . ALA A 1 77 ? 7.473 3.918 -19.068 1.00 68.38 77 ALA A O 1
ATOM 592 N N . ALA A 1 78 ? 6.920 2.927 -17.126 1.00 75.56 78 ALA A N 1
ATOM 593 C CA . ALA A 1 78 ? 5.625 2.434 -17.563 1.00 75.56 78 ALA A CA 1
ATOM 594 C C . ALA A 1 78 ? 4.541 3.236 -16.841 1.00 75.56 78 ALA A C 1
ATOM 596 O O . ALA A 1 78 ? 4.606 3.411 -15.625 1.00 75.56 78 ALA A O 1
ATOM 597 N N . LEU A 1 79 ? 3.553 3.729 -17.586 1.00 72.69 79 LEU A N 1
ATOM 598 C CA . LEU A 1 79 ? 2.330 4.243 -16.983 1.00 72.69 79 LEU A CA 1
ATOM 599 C C . LEU A 1 79 ? 1.440 3.045 -16.651 1.00 72.69 79 LEU A C 1
ATOM 601 O O . LEU A 1 79 ? 1.117 2.258 -17.539 1.00 72.69 79 LEU A O 1
ATOM 605 N N . LEU A 1 80 ? 1.062 2.909 -15.383 1.00 73.38 80 LEU A N 1
ATOM 606 C CA . LEU A 1 80 ? 0.242 1.806 -14.897 1.00 73.38 80 LEU A CA 1
ATOM 607 C C . LEU A 1 80 ? -1.116 2.344 -14.447 1.00 73.38 80 LEU A C 1
ATOM 609 O O . LEU A 1 80 ? -1.190 3.335 -13.723 1.00 73.38 80 LEU A O 1
ATOM 613 N N . SER A 1 81 ? -2.186 1.692 -14.893 1.00 77.38 81 SER A N 1
ATOM 614 C CA . SER A 1 81 ? -3.537 1.906 -14.380 1.00 77.38 81 SER A CA 1
ATOM 615 C C . SER A 1 81 ? -3.780 0.966 -13.203 1.00 77.38 81 SER A C 1
ATOM 617 O O . SER A 1 81 ? -3.574 -0.242 -13.332 1.00 77.38 81 SER A O 1
ATOM 619 N N . PHE A 1 82 ? -4.222 1.512 -12.070 1.00 77.81 82 PHE A N 1
ATOM 620 C CA . PHE A 1 82 ? -4.624 0.723 -10.909 1.00 77.81 82 PHE A CA 1
ATOM 621 C C . PHE A 1 82 ? -6.125 0.466 -10.953 1.00 77.81 82 PHE A C 1
ATOM 623 O O . PHE A 1 82 ? -6.909 1.410 -11.026 1.00 77.81 82 PHE A O 1
ATOM 630 N N . ASP A 1 83 ? -6.500 -0.805 -10.846 1.00 83.12 83 ASP A N 1
ATOM 631 C CA . ASP A 1 83 ? -7.883 -1.213 -10.635 1.00 83.12 83 ASP A CA 1
ATOM 632 C C . ASP A 1 83 ? -8.048 -1.571 -9.154 1.00 83.12 83 ASP A C 1
ATOM 634 O O . ASP A 1 83 ? -7.286 -2.381 -8.619 1.00 83.12 83 ASP A O 1
ATOM 638 N N . ASN A 1 84 ? -9.034 -0.977 -8.478 1.00 83.69 84 ASN A N 1
ATOM 639 C CA . ASN A 1 84 ? -9.419 -1.441 -7.151 1.00 83.69 84 ASN A CA 1
ATOM 640 C C . ASN A 1 84 ? -10.373 -2.629 -7.312 1.00 83.69 84 ASN A C 1
ATOM 642 O O . ASN A 1 84 ? -11.498 -2.469 -7.775 1.00 83.69 84 ASN A O 1
ATOM 646 N N . CYS A 1 85 ? -9.897 -3.817 -6.950 1.00 85.81 85 CYS A N 1
ATOM 647 C CA . CYS A 1 85 ? -10.619 -5.074 -7.129 1.00 85.81 85 CYS A CA 1
ATOM 648 C C . CYS A 1 85 ? -11.542 -5.440 -5.961 1.00 85.81 85 CYS A C 1
ATOM 650 O O . CYS A 1 85 ? -12.014 -6.575 -5.884 1.00 85.81 85 CYS A O 1
ATOM 652 N N . LEU A 1 86 ? -11.776 -4.513 -5.030 1.00 88.81 86 LEU A N 1
ATOM 653 C CA . LEU A 1 86 ? -12.792 -4.687 -3.998 1.00 88.81 86 LEU A CA 1
ATOM 654 C C . LEU A 1 86 ? -14.192 -4.675 -4.625 1.00 88.81 86 LEU A C 1
ATOM 656 O O . LEU A 1 86 ? -14.425 -4.057 -5.662 1.00 88.81 86 LEU A O 1
ATOM 660 N N . SER A 1 87 ? -15.138 -5.368 -3.992 1.00 90.25 87 SER A N 1
ATOM 661 C CA . SER A 1 87 ? -16.530 -5.357 -4.440 1.00 90.25 87 SER A CA 1
ATOM 662 C C . SER A 1 87 ? -17.144 -3.964 -4.291 1.00 90.25 87 SER A C 1
ATOM 664 O O . SER A 1 87 ? -16.818 -3.233 -3.354 1.00 90.25 87 SER A O 1
ATOM 666 N N . GLU A 1 88 ? -18.106 -3.626 -5.153 1.00 90.06 88 GLU A N 1
ATOM 667 C CA . GLU A 1 88 ? -18.848 -2.352 -5.086 1.00 90.06 88 GLU A CA 1
ATOM 668 C C . GLU A 1 88 ? -19.470 -2.116 -3.699 1.00 90.06 88 GLU A C 1
ATOM 670 O O . GLU A 1 88 ? -19.496 -1.001 -3.197 1.00 90.06 88 GLU A O 1
ATOM 675 N N . THR A 1 89 ? -19.871 -3.185 -3.003 1.00 90.62 89 THR A N 1
ATOM 676 C CA . THR A 1 89 ? -20.399 -3.118 -1.629 1.00 90.62 89 THR A CA 1
ATOM 677 C C . THR A 1 89 ? -19.409 -2.592 -0.586 1.00 90.62 89 THR A C 1
ATOM 679 O O . THR A 1 89 ? -19.844 -2.152 0.476 1.00 90.62 89 THR A O 1
ATOM 682 N N . ILE A 1 90 ? -18.104 -2.680 -0.851 1.00 89.19 90 ILE A N 1
ATOM 683 C CA . ILE A 1 90 ? -17.033 -2.144 -0.003 1.00 89.19 90 ILE A CA 1
ATOM 684 C C . ILE A 1 90 ? -16.648 -0.749 -0.500 1.00 89.19 90 ILE A C 1
ATOM 686 O O . ILE A 1 90 ? -16.524 0.169 0.307 1.00 89.19 90 ILE A O 1
ATOM 690 N N . LEU A 1 91 ? -16.505 -0.588 -1.819 1.00 90.88 91 LEU A N 1
ATOM 691 C CA . LEU A 1 91 ? -16.112 0.675 -2.448 1.00 90.88 91 LEU A CA 1
ATOM 692 C C . LEU A 1 91 ? -17.123 1.800 -2.201 1.00 90.88 91 LEU A C 1
ATOM 694 O O . LEU A 1 91 ? -16.725 2.914 -1.867 1.00 90.88 91 LEU A O 1
ATOM 698 N N . ASP A 1 92 ? -18.413 1.489 -2.322 1.00 90.94 92 ASP A N 1
ATOM 699 C CA . ASP A 1 92 ? -19.517 2.448 -2.231 1.00 90.94 92 ASP A CA 1
ATOM 700 C C . ASP A 1 92 ? -20.229 2.394 -0.871 1.0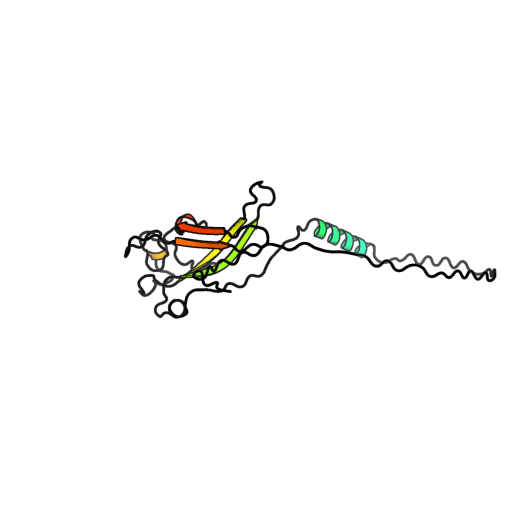0 90.94 92 ASP A C 1
ATOM 702 O O . ASP A 1 92 ? -21.350 2.889 -0.710 1.00 90.94 92 ASP A O 1
ATOM 706 N N . SER A 1 93 ? -19.610 1.767 0.135 1.00 92.19 93 SER A N 1
ATOM 707 C CA . SER A 1 93 ? -20.229 1.647 1.450 1.00 92.19 93 SER A CA 1
ATOM 708 C C . SER A 1 93 ? -20.347 3.011 2.137 1.00 92.19 93 SER A C 1
ATOM 710 O O . SER A 1 93 ? -19.478 3.877 2.026 1.00 92.19 93 SER A O 1
ATOM 712 N N . ASN A 1 94 ? -21.422 3.197 2.906 1.00 91.19 94 ASN A N 1
ATOM 713 C CA . ASN A 1 94 ? -21.627 4.399 3.706 1.00 91.19 94 ASN A CA 1
ATOM 714 C C . ASN A 1 94 ? -22.044 4.022 5.140 1.00 91.19 94 ASN A C 1
ATOM 716 O O . ASN A 1 94 ? -23.174 3.562 5.328 1.00 91.19 94 ASN A O 1
ATOM 720 N N . PRO A 1 95 ? -21.172 4.204 6.148 1.00 91.88 95 PRO A N 1
ATOM 721 C CA . PRO A 1 95 ? -19.825 4.777 6.057 1.00 91.88 95 PRO A CA 1
ATOM 722 C C . PRO A 1 95 ? -18.830 3.874 5.310 1.00 91.88 95 PRO A C 1
ATOM 724 O O . PRO A 1 95 ? -19.057 2.673 5.133 1.00 91.88 95 PRO A O 1
ATOM 727 N N . LEU A 1 96 ? -17.738 4.477 4.836 1.00 93.19 96 LEU A N 1
ATOM 728 C CA . LEU A 1 96 ? -16.728 3.789 4.032 1.00 93.19 96 LEU A CA 1
ATOM 729 C C . LEU A 1 96 ? -16.019 2.711 4.865 1.00 93.19 96 LEU A C 1
ATOM 731 O O . LEU A 1 96 ? -15.515 2.995 5.954 1.00 93.19 96 LEU A O 1
ATOM 735 N N . GLN A 1 97 ? -15.962 1.487 4.348 1.00 93.94 97 GLN A N 1
ATOM 736 C CA . GLN A 1 97 ? -15.241 0.378 4.963 1.00 93.94 97 GLN A CA 1
ATOM 737 C C . GLN A 1 97 ? -13.730 0.562 4.806 1.00 93.94 97 GLN A C 1
ATOM 739 O O . GLN A 1 97 ? -13.256 1.188 3.857 1.00 93.94 97 GLN A O 1
ATOM 744 N N . LEU A 1 98 ? -12.965 0.030 5.763 1.00 93.62 98 LEU A N 1
ATOM 745 C CA . LEU A 1 98 ? -11.511 0.168 5.770 1.00 93.62 98 LEU A CA 1
ATOM 746 C C . LEU A 1 98 ? -10.890 -0.463 4.520 1.00 93.62 98 LEU A C 1
ATOM 748 O O . LEU A 1 98 ? -11.027 -1.664 4.287 1.00 93.62 98 LEU A O 1
ATOM 752 N N . GLN A 1 99 ? -10.141 0.335 3.767 1.00 92.75 99 GLN A N 1
ATOM 753 C CA . GLN A 1 99 ? -9.474 -0.110 2.549 1.00 92.75 99 GLN A CA 1
ATOM 754 C C . GLN A 1 99 ? -8.146 0.614 2.321 1.00 92.75 99 GLN A C 1
ATOM 756 O O . GLN A 1 99 ? -7.987 1.790 2.664 1.00 92.75 99 GLN A O 1
ATOM 761 N N . PHE A 1 100 ? -7.206 -0.099 1.698 1.00 92.75 100 PHE A N 1
ATOM 762 C CA . PHE A 1 100 ? -5.976 0.464 1.147 1.00 92.75 100 PHE A CA 1
ATOM 763 C C . PHE A 1 100 ? -6.201 0.812 -0.328 1.00 92.75 100 PHE A C 1
ATOM 765 O O . PHE A 1 100 ? -6.493 -0.064 -1.139 1.00 92.75 100 PHE A O 1
ATOM 772 N N . ILE A 1 101 ? -6.071 2.090 -0.673 1.00 91.12 101 ILE A N 1
ATOM 773 C CA . ILE A 1 101 ? -6.270 2.619 -2.022 1.00 91.12 101 ILE A CA 1
ATOM 774 C C . ILE A 1 101 ? -4.897 2.785 -2.686 1.00 91.12 101 ILE A C 1
ATOM 776 O O . ILE A 1 101 ? -4.145 3.674 -2.275 1.00 91.12 101 ILE A O 1
ATOM 780 N N . PRO A 1 102 ? -4.551 1.973 -3.702 1.00 90.00 102 PRO A N 1
ATOM 781 C CA . PRO A 1 102 ? -3.285 2.106 -4.412 1.00 90.00 102 PRO A CA 1
ATOM 782 C C . PRO A 1 102 ? -3.255 3.395 -5.244 1.00 90.00 102 PRO A C 1
ATOM 784 O O . PRO A 1 102 ? -4.242 3.779 -5.867 1.00 90.00 102 PRO A O 1
ATOM 787 N N . LEU A 1 103 ? -2.100 4.055 -5.257 1.00 87.75 103 LEU A N 1
ATOM 788 C CA . LEU A 1 103 ? -1.853 5.312 -5.967 1.00 87.75 103 LEU A CA 1
ATOM 789 C C . LEU A 1 103 ? -0.674 5.201 -6.937 1.00 87.75 103 LEU A C 1
ATOM 791 O O . LEU A 1 103 ? -0.694 5.813 -8.003 1.00 87.75 103 LEU A O 1
ATOM 795 N N . ASN A 1 104 ? 0.374 4.465 -6.560 1.00 87.69 104 ASN A N 1
ATOM 796 C CA . ASN A 1 104 ? 1.569 4.294 -7.380 1.00 87.69 104 ASN A CA 1
ATOM 797 C C . ASN A 1 104 ? 2.261 2.960 -7.066 1.00 87.69 104 ASN A C 1
ATOM 799 O O . ASN A 1 104 ? 2.010 2.346 -6.032 1.00 87.69 104 ASN A O 1
ATOM 803 N N . VAL A 1 105 ? 3.159 2.512 -7.936 1.00 88.56 105 VAL A N 1
ATOM 804 C CA . VAL A 1 105 ? 3.967 1.313 -7.733 1.00 88.56 105 VAL A CA 1
ATOM 805 C C . VAL A 1 105 ? 5.384 1.565 -8.224 1.00 88.56 105 VAL A C 1
ATOM 807 O O . VAL A 1 105 ? 5.606 2.139 -9.287 1.00 88.56 105 VAL A O 1
ATOM 810 N N . SER A 1 106 ? 6.352 1.125 -7.432 1.00 88.44 106 SER A N 1
ATOM 811 C CA . SER A 1 106 ? 7.747 1.040 -7.838 1.00 88.44 106 SER A CA 1
ATOM 812 C C . SER A 1 106 ? 8.111 -0.421 -8.017 1.00 88.44 106 SER A C 1
ATOM 814 O O . SER A 1 106 ? 7.798 -1.252 -7.164 1.00 88.44 106 SER A O 1
ATOM 816 N N . VAL A 1 107 ? 8.771 -0.726 -9.127 1.00 88.31 107 VAL A N 1
ATOM 817 C CA . VAL A 1 107 ? 9.246 -2.068 -9.440 1.00 88.31 107 VAL A CA 1
ATOM 818 C C . VAL A 1 107 ? 10.737 -1.983 -9.713 1.00 88.31 107 VAL A C 1
ATOM 820 O O . VAL A 1 107 ? 11.173 -1.253 -10.602 1.00 88.31 107 VAL A O 1
ATOM 823 N N . HIS A 1 108 ? 11.520 -2.732 -8.948 1.00 87.81 108 HIS A N 1
ATOM 824 C CA . HIS A 1 108 ? 12.964 -2.797 -9.090 1.00 87.81 108 HIS A CA 1
ATOM 825 C C . HIS A 1 108 ? 13.402 -4.248 -9.256 1.00 87.81 108 HIS A C 1
ATOM 827 O O . HIS A 1 108 ? 13.336 -5.042 -8.318 1.00 87.81 108 HIS A O 1
ATOM 833 N N . PHE A 1 109 ? 13.885 -4.576 -10.450 1.00 87.06 109 PHE A N 1
ATOM 834 C CA . PHE A 1 109 ? 14.460 -5.879 -10.753 1.00 87.06 109 PHE A CA 1
ATOM 835 C C . PHE A 1 109 ? 15.986 -5.790 -10.749 1.00 87.06 109 PHE A C 1
ATOM 837 O O . PHE A 1 109 ? 16.569 -4.992 -11.487 1.00 87.06 109 PHE A O 1
ATOM 844 N N . ASN A 1 110 ? 16.640 -6.587 -9.907 1.00 88.06 110 ASN A N 1
ATOM 845 C CA . ASN A 1 110 ? 18.091 -6.554 -9.782 1.00 88.06 110 ASN A CA 1
ATOM 846 C C . ASN A 1 110 ? 18.757 -7.549 -10.748 1.00 88.06 110 ASN A C 1
ATOM 848 O O . ASN A 1 110 ? 18.807 -8.748 -10.495 1.00 88.06 110 ASN A O 1
ATOM 852 N N . PHE A 1 111 ? 19.327 -7.038 -11.840 1.00 86.50 111 PHE A N 1
ATOM 853 C CA . PHE A 1 111 ? 20.022 -7.860 -12.837 1.00 86.50 111 PHE A CA 1
ATOM 854 C C . PHE A 1 111 ? 21.428 -8.320 -12.414 1.00 86.50 111 PHE A C 1
ATOM 856 O O . PHE A 1 111 ? 21.994 -9.181 -13.083 1.00 86.50 111 PHE A O 1
ATOM 863 N N . THR A 1 112 ? 22.023 -7.744 -11.364 1.00 92.25 112 THR A N 1
ATOM 864 C CA . THR A 1 112 ? 23.407 -8.053 -10.957 1.00 92.25 112 THR A CA 1
ATOM 865 C C . THR A 1 112 ? 23.491 -9.090 -9.844 1.00 92.25 112 THR A C 1
ATOM 867 O O . THR A 1 112 ? 24.486 -9.809 -9.763 1.00 92.25 112 THR A O 1
ATOM 870 N N . ASP A 1 113 ? 22.466 -9.185 -9.000 1.00 90.44 113 ASP A N 1
ATOM 871 C CA . ASP A 1 113 ? 22.365 -10.232 -7.986 1.00 90.44 113 ASP A CA 1
ATOM 872 C C . ASP A 1 113 ? 22.073 -11.593 -8.654 1.00 90.44 113 ASP A C 1
ATOM 874 O O . ASP A 1 113 ? 21.154 -11.661 -9.472 1.00 90.44 113 ASP A O 1
ATOM 878 N N . PRO A 1 114 ? 22.803 -12.677 -8.323 1.00 89.25 114 PRO A N 1
ATOM 879 C CA . PRO A 1 114 ? 22.577 -14.007 -8.898 1.00 89.25 114 PRO A CA 1
ATOM 880 C C . PRO A 1 114 ? 21.168 -14.577 -8.690 1.00 89.25 114 PRO A C 1
ATOM 882 O O . PRO A 1 114 ? 20.746 -15.445 -9.451 1.00 89.25 114 PRO A O 1
ATOM 885 N N . LEU A 1 115 ? 20.450 -14.131 -7.655 1.00 87.31 115 LEU A N 1
ATOM 886 C CA . LEU A 1 115 ? 19.073 -14.542 -7.372 1.00 87.31 115 LEU A CA 1
ATOM 887 C C . LEU A 1 115 ? 18.039 -13.723 -8.151 1.00 87.31 115 LEU A C 1
ATOM 889 O O . LEU A 1 115 ? 16.855 -14.043 -8.098 1.00 87.31 115 LEU A O 1
ATOM 893 N N . HIS A 1 116 ? 18.476 -12.674 -8.851 1.00 85.88 116 HIS A N 1
ATOM 894 C CA . HIS A 1 116 ? 17.644 -11.785 -9.655 1.00 85.88 116 HIS A CA 1
ATOM 895 C C . HIS A 1 116 ? 16.329 -11.356 -8.972 1.00 85.88 116 HIS A C 1
ATOM 897 O O . HIS A 1 116 ? 15.247 -11.544 -9.537 1.00 85.88 116 HIS A O 1
ATOM 903 N N . PRO A 1 117 ? 16.380 -10.795 -7.746 1.00 87.62 117 PRO A N 1
ATOM 904 C CA . PRO A 1 117 ? 15.178 -10.461 -7.002 1.00 87.62 117 PRO A CA 1
ATOM 905 C C . PRO A 1 117 ? 14.369 -9.359 -7.695 1.00 87.62 117 PRO A C 1
ATOM 907 O O . PRO A 1 117 ? 14.911 -8.358 -8.183 1.00 87.62 117 PRO A O 1
ATOM 910 N N . LEU A 1 118 ? 13.049 -9.542 -7.674 1.00 87.44 118 LEU A N 1
ATOM 911 C CA . LEU A 1 118 ? 12.050 -8.559 -8.073 1.00 87.44 118 LEU A CA 1
ATOM 912 C C . LEU A 1 118 ? 11.445 -7.921 -6.818 1.00 87.44 118 LEU A C 1
ATOM 914 O O . LEU A 1 118 ? 10.718 -8.577 -6.077 1.00 87.44 118 LEU A O 1
ATOM 918 N N . ASN A 1 119 ? 11.701 -6.632 -6.610 1.00 90.06 119 ASN A N 1
ATOM 919 C CA . ASN A 1 119 ? 11.094 -5.861 -5.530 1.00 90.06 119 ASN A CA 1
ATOM 920 C C . ASN A 1 119 ? 9.940 -5.030 -6.078 1.00 90.06 119 ASN A C 1
ATOM 922 O O . ASN A 1 119 ? 10.139 -4.207 -6.973 1.00 90.06 119 ASN A O 1
ATOM 926 N N . VAL A 1 120 ? 8.750 -5.223 -5.516 1.00 89.81 120 VAL A N 1
ATOM 927 C CA . VAL A 1 120 ? 7.552 -4.456 -5.866 1.00 89.81 120 VAL A CA 1
ATOM 928 C C . VAL A 1 120 ? 7.056 -3.731 -4.625 1.00 89.81 120 VAL A C 1
ATOM 930 O O . VAL A 1 120 ? 6.708 -4.361 -3.631 1.00 89.81 120 VAL A O 1
ATOM 933 N N . THR A 1 121 ? 7.000 -2.406 -4.696 1.00 91.88 121 THR A N 1
ATOM 934 C CA . THR A 1 121 ? 6.484 -1.550 -3.626 1.00 91.88 121 THR A CA 1
ATOM 935 C C . THR A 1 121 ? 5.241 -0.835 -4.122 1.00 91.88 121 THR A C 1
ATOM 937 O O . THR A 1 121 ? 5.327 -0.024 -5.044 1.00 91.88 121 THR A O 1
ATOM 940 N N . VAL A 1 122 ? 4.095 -1.106 -3.498 1.00 91.00 122 VAL A N 1
ATOM 941 C CA . VAL A 1 122 ? 2.833 -0.418 -3.792 1.00 91.00 122 VAL A CA 1
ATOM 942 C C . VAL A 1 122 ? 2.648 0.728 -2.803 1.00 91.00 122 VAL A C 1
ATOM 944 O O . VAL A 1 122 ? 2.638 0.526 -1.591 1.00 91.00 122 VAL A O 1
ATOM 947 N N . TYR A 1 123 ? 2.485 1.931 -3.334 1.00 91.12 123 TYR A N 1
ATOM 948 C CA . TYR A 1 123 ? 2.184 3.143 -2.586 1.00 91.12 123 TYR A CA 1
ATOM 949 C C . TYR A 1 123 ? 0.692 3.414 -2.638 1.00 91.12 123 TYR A C 1
ATOM 951 O O . TYR A 1 123 ? 0.071 3.298 -3.695 1.00 91.12 123 TYR A O 1
ATOM 959 N N . GLY A 1 124 ? 0.120 3.820 -1.514 1.00 91.44 124 GLY A N 1
ATOM 960 C CA . GLY A 1 124 ? -1.308 4.057 -1.411 1.00 91.44 124 GLY A CA 1
ATOM 961 C C . GLY A 1 124 ? -1.684 4.810 -0.149 1.00 91.44 124 GLY A C 1
ATOM 962 O O . GLY A 1 124 ? -0.820 5.201 0.635 1.00 91.44 124 GLY A O 1
ATOM 963 N N . ASN A 1 125 ? -2.984 5.016 0.025 1.00 93.38 125 ASN A N 1
ATOM 964 C CA . ASN A 1 125 ? -3.550 5.655 1.204 1.00 93.38 125 ASN A CA 1
ATOM 965 C C . ASN A 1 125 ? -4.586 4.747 1.871 1.00 93.38 125 ASN A C 1
ATOM 967 O O . ASN A 1 125 ? -5.222 3.931 1.210 1.00 93.38 125 ASN A O 1
ATOM 971 N N . VAL A 1 126 ? -4.781 4.909 3.173 1.00 94.12 126 VAL A N 1
ATOM 972 C CA . VAL A 1 126 ? -5.823 4.203 3.924 1.00 94.12 126 VAL A CA 1
ATOM 973 C C . VAL A 1 126 ? -7.067 5.086 4.000 1.00 94.12 126 VAL A C 1
ATOM 975 O O . VAL A 1 126 ? -6.968 6.306 4.112 1.00 94.12 126 VAL A O 1
ATOM 978 N N . SER A 1 127 ? -8.251 4.489 3.914 1.00 92.69 127 SER A N 1
ATOM 979 C CA . SER A 1 127 ? -9.528 5.199 4.049 1.00 92.69 127 SER A CA 1
ATOM 980 C C . SER A 1 127 ? -10.580 4.308 4.703 1.00 92.69 127 SER A C 1
ATOM 982 O O . SER A 1 127 ? -10.435 3.089 4.681 1.00 92.69 127 SER A O 1
ATOM 984 N N . GLY A 1 128 ? -11.632 4.914 5.258 1.00 94.06 128 GLY A N 1
ATOM 985 C CA . GLY A 1 128 ? -12.736 4.193 5.896 1.00 94.06 128 GLY A CA 1
ATOM 986 C C . GLY A 1 128 ? -12.409 3.669 7.296 1.00 94.06 128 GLY A C 1
ATOM 987 O O . GLY A 1 128 ? -11.392 4.035 7.881 1.00 94.06 128 GLY A O 1
ATOM 988 N N . THR A 1 129 ? -13.288 2.836 7.853 1.00 94.06 129 THR A N 1
ATOM 989 C CA . THR A 1 129 ? -13.149 2.225 9.188 1.00 94.06 129 THR A CA 1
ATOM 990 C C . THR A 1 129 ? -13.528 0.742 9.163 1.00 94.06 129 THR A C 1
ATOM 992 O O . THR A 1 129 ? -14.334 0.298 8.347 1.00 94.06 129 THR A O 1
ATOM 995 N N . ALA A 1 130 ? -12.900 -0.066 10.024 1.00 90.00 130 ALA A N 1
ATOM 996 C CA . ALA A 1 130 ? -13.101 -1.520 10.017 1.00 90.00 130 ALA A CA 1
ATOM 997 C C . ALA A 1 130 ? -14.444 -1.936 10.638 1.00 90.00 130 ALA A C 1
ATOM 999 O O . ALA A 1 130 ? -14.982 -2.992 10.321 1.00 90.00 130 ALA A O 1
ATOM 1000 N N . ASP A 1 131 ? -14.968 -1.112 11.541 1.00 87.94 131 ASP A N 1
ATOM 1001 C CA . ASP A 1 131 ? -16.207 -1.321 12.288 1.00 87.94 131 ASP A CA 1
ATOM 1002 C C . ASP A 1 131 ? -17.401 -0.552 11.700 1.00 87.94 131 ASP A C 1
ATOM 1004 O O . ASP A 1 131 ? -18.503 -0.632 12.239 1.00 87.94 131 ASP A O 1
ATOM 1008 N N . GLY A 1 132 ? -17.197 0.196 10.609 1.00 87.25 132 GLY A N 1
ATOM 1009 C CA . GLY A 1 132 ? -18.223 1.068 10.041 1.00 87.25 132 GLY A CA 1
ATOM 1010 C C . GLY A 1 132 ? -18.574 2.246 10.953 1.00 87.25 132 GLY A C 1
ATOM 1011 O O . GLY A 1 132 ? -19.679 2.776 10.881 1.00 87.25 132 GLY A O 1
ATOM 1012 N N . SER A 1 133 ? -17.670 2.656 11.844 1.00 89.81 133 SER A N 1
ATOM 1013 C CA . SER A 1 133 ? -17.801 3.913 12.581 1.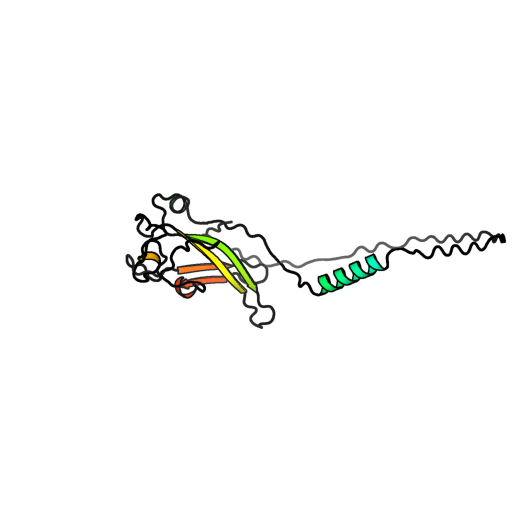00 89.81 133 SER A CA 1
ATOM 1014 C C . SER A 1 133 ? -17.432 5.115 11.704 1.00 89.81 133 SER A C 1
ATOM 1016 O O . SER A 1 133 ? -16.795 4.984 10.655 1.00 89.81 133 SER A O 1
ATOM 1018 N N . GLN A 1 134 ? -17.815 6.319 12.128 1.00 90.75 134 GLN A N 1
ATOM 1019 C CA . GLN A 1 134 ? -17.362 7.539 11.463 1.00 90.75 134 GLN A CA 1
ATOM 1020 C C . GLN A 1 134 ? -15.850 7.716 11.671 1.00 90.75 134 GLN A C 1
ATOM 1022 O O . GLN A 1 134 ? -15.376 7.725 12.807 1.00 90.75 134 GLN A O 1
ATOM 1027 N N . ALA A 1 135 ? -15.100 7.903 10.581 1.00 90.81 135 ALA A N 1
ATOM 1028 C CA . ALA A 1 135 ? -13.666 8.159 10.664 1.00 90.81 135 ALA A CA 1
ATOM 1029 C C . ALA A 1 135 ? -13.373 9.484 11.408 1.00 90.81 135 ALA A C 1
ATOM 1031 O O . ALA A 1 135 ? -14.097 10.467 11.200 1.00 90.81 135 ALA A O 1
ATOM 1032 N N . PRO A 1 136 ? -12.308 9.545 12.234 1.00 93.56 136 PRO A N 1
ATOM 1033 C CA . PRO A 1 136 ? -11.857 10.789 12.848 1.00 93.56 136 PRO A CA 1
ATOM 1034 C C . PRO A 1 136 ? -11.543 11.869 11.804 1.00 93.56 136 PRO A C 1
ATOM 1036 O O . PRO A 1 136 ? -11.199 11.574 10.657 1.00 93.56 136 PRO A O 1
ATOM 1039 N N . SER A 1 137 ? -11.622 13.141 12.204 1.00 93.75 137 SER A N 1
ATOM 1040 C CA . SER A 1 137 ? -11.218 14.253 11.329 1.00 93.75 137 SER A CA 1
ATOM 1041 C C . SER A 1 137 ? -9.728 14.162 10.971 1.00 93.75 137 SER A C 1
ATOM 1043 O O . SER A 1 137 ? -8.938 13.650 11.758 1.00 93.75 137 SER A O 1
ATOM 1045 N N . SER A 1 138 ? -9.298 14.689 9.823 1.00 92.50 138 SER A N 1
ATOM 1046 C CA . SER A 1 138 ? -7.884 14.626 9.397 1.00 92.50 138 SER A CA 1
ATOM 1047 C C . SER A 1 138 ? -6.903 15.331 10.346 1.00 92.50 138 SER A C 1
ATOM 1049 O O . SER A 1 138 ? -5.715 15.023 10.341 1.00 92.50 138 SER A O 1
ATOM 1051 N N . THR A 1 139 ? -7.384 16.260 11.175 1.00 93.31 139 THR A N 1
ATOM 1052 C CA . THR A 1 139 ? -6.596 16.977 12.193 1.00 93.31 139 THR A CA 1
ATOM 1053 C C . THR A 1 139 ? -6.645 16.320 13.575 1.00 93.31 139 THR A C 1
ATOM 1055 O O . THR A 1 139 ? -6.118 16.877 14.537 1.00 93.31 139 THR A O 1
ATOM 1058 N N . ASP A 1 140 ? -7.313 15.174 13.706 1.00 94.50 140 ASP A N 1
ATOM 1059 C CA . ASP A 1 140 ? -7.496 14.491 14.983 1.00 94.50 140 ASP A CA 1
ATOM 1060 C C . ASP A 1 140 ? -6.163 13.909 15.509 1.00 94.50 140 ASP A C 1
ATOM 1062 O O . ASP A 1 140 ? -5.448 13.226 14.769 1.00 94.50 140 ASP A O 1
ATOM 1066 N N . PRO A 1 141 ? -5.799 14.131 16.787 1.00 94.00 141 PRO A N 1
ATOM 1067 C CA . PRO A 1 141 ? -4.547 13.624 17.353 1.00 94.00 141 PRO A CA 1
ATOM 1068 C C . PRO A 1 141 ? -4.494 12.092 17.455 1.00 94.00 141 PRO A C 1
ATOM 1070 O O . PRO A 1 141 ? -3.424 11.521 17.652 1.00 94.00 141 PRO A O 1
ATOM 1073 N N . SER A 1 142 ? -5.618 11.388 17.315 1.00 93.94 142 SER A N 1
ATOM 1074 C CA . SER A 1 142 ? -5.647 9.924 17.310 1.00 93.94 142 SER A CA 1
ATOM 1075 C C . SER A 1 142 ? -4.848 9.308 16.157 1.00 93.94 142 SER A C 1
ATOM 1077 O O . SER A 1 142 ? -4.379 8.173 16.287 1.00 93.94 142 SER A O 1
ATOM 1079 N N . TRP A 1 143 ? -4.602 10.041 15.065 1.00 92.56 143 TRP A N 1
ATOM 1080 C CA . TRP A 1 143 ? -3.775 9.557 13.957 1.00 92.56 143 TRP A CA 1
ATOM 1081 C C . TRP A 1 143 ? -2.322 9.304 14.367 1.00 92.56 143 TRP A C 1
ATOM 1083 O O . TRP A 1 143 ? -1.759 8.290 13.959 1.00 92.56 143 TRP A O 1
ATOM 1093 N N . SER A 1 144 ? -1.751 10.130 15.250 1.00 90.56 144 SER A N 1
ATOM 1094 C CA . SER A 1 144 ? -0.386 9.952 15.769 1.00 90.56 144 SER A CA 1
ATOM 1095 C C . SER A 1 144 ? -0.296 9.007 16.973 1.00 90.56 144 SER A C 1
ATOM 1097 O O . SER A 1 144 ? 0.798 8.610 17.365 1.00 90.56 144 SER A O 1
ATOM 1099 N N . ASN A 1 145 ? -1.430 8.607 17.555 1.00 92.31 145 ASN A N 1
ATOM 1100 C CA . ASN A 1 145 ? -1.469 7.659 18.664 1.00 92.31 145 ASN A CA 1
ATOM 1101 C C . ASN A 1 145 ? -1.504 6.206 18.157 1.00 92.31 145 ASN A C 1
ATOM 1103 O O . ASN A 1 145 ? -2.491 5.782 17.551 1.00 92.31 145 ASN A O 1
ATOM 1107 N N . SER A 1 146 ? -0.474 5.415 18.467 1.00 90.06 146 SER A N 1
ATOM 1108 C CA . SER A 1 146 ? -0.389 3.990 18.101 1.00 90.06 146 SER A CA 1
ATOM 1109 C C . SER A 1 146 ? -1.422 3.101 18.802 1.00 90.06 146 SER A C 1
ATOM 1111 O O . SER A 1 146 ? -1.735 2.022 18.309 1.00 90.06 146 SER A O 1
ATOM 1113 N N . SER A 1 147 ? -1.996 3.553 19.921 1.00 92.12 147 SER A N 1
ATOM 1114 C CA . SER A 1 147 ? -3.071 2.837 20.624 1.00 92.12 147 SER A CA 1
ATOM 1115 C C . SER A 1 147 ? -4.450 3.058 19.993 1.00 92.12 147 SER A C 1
ATOM 1117 O O . SER A 1 147 ? -5.380 2.314 20.290 1.00 92.12 147 SER A O 1
ATOM 1119 N N . SER A 1 148 ? -4.606 4.073 19.133 1.00 93.00 148 SER A N 1
ATOM 1120 C CA . SER A 1 148 ? -5.845 4.289 18.383 1.00 93.00 148 SER A CA 1
ATOM 1121 C C . SER A 1 148 ? -5.803 3.524 17.067 1.00 93.00 148 SER A C 1
ATOM 1123 O O . SER A 1 148 ? -4.897 3.727 16.256 1.00 93.00 148 SER A O 1
ATOM 1125 N N . THR A 1 149 ? -6.806 2.678 16.849 1.00 93.31 149 THR A N 1
ATOM 1126 C CA . THR A 1 149 ? -6.911 1.784 15.688 1.00 93.31 149 THR A CA 1
ATOM 1127 C C . THR A 1 149 ? -8.017 2.182 14.713 1.00 93.31 149 THR A C 1
ATOM 1129 O O . THR A 1 149 ? -8.085 1.642 13.610 1.00 93.31 149 THR A O 1
ATOM 1132 N N . VAL A 1 150 ? -8.882 3.129 15.090 1.00 94.12 150 VAL A N 1
ATOM 1133 C CA . VAL A 1 150 ? -10.005 3.556 14.248 1.00 94.12 150 VAL A CA 1
ATOM 1134 C C . VAL A 1 150 ? -9.468 4.192 12.968 1.00 94.12 150 VAL A C 1
ATOM 1136 O O . VAL A 1 150 ? -8.655 5.112 13.011 1.00 94.12 150 VAL A O 1
ATOM 1139 N N . GLY A 1 151 ? -9.919 3.670 11.828 1.00 94.19 151 GLY A N 1
ATOM 1140 C CA . GLY A 1 151 ? -9.487 4.108 10.501 1.00 94.19 151 GLY A CA 1
ATOM 1141 C C . GLY A 1 151 ? -8.058 3.720 10.117 1.00 94.19 151 GLY A C 1
ATOM 1142 O O . GLY A 1 151 ? -7.509 4.291 9.177 1.00 94.19 151 GLY A O 1
ATOM 1143 N N . LYS A 1 152 ? -7.443 2.768 10.829 1.00 95.38 152 LYS A N 1
ATOM 1144 C CA . LYS A 1 152 ? -6.089 2.274 10.554 1.00 95.38 152 LYS A CA 1
ATOM 1145 C C . LYS A 1 152 ? -6.088 0.769 10.306 1.00 95.38 152 LYS A C 1
ATOM 1147 O O . LYS A 1 152 ? -6.865 0.028 10.905 1.00 95.38 152 LYS A O 1
ATOM 1152 N N . ILE A 1 153 ? -5.168 0.304 9.468 1.00 95.69 153 ILE A N 1
ATOM 1153 C CA . ILE A 1 153 ? -4.907 -1.124 9.270 1.00 95.69 153 ILE A CA 1
ATOM 1154 C C . ILE A 1 153 ? -4.045 -1.615 10.432 1.00 95.69 153 ILE A C 1
ATOM 1156 O O . ILE A 1 153 ? -2.899 -1.200 10.597 1.00 95.69 153 ILE A O 1
ATOM 1160 N N . VAL A 1 154 ? -4.614 -2.485 11.258 1.00 95.88 154 VAL A N 1
ATOM 1161 C CA . VAL A 1 154 ? -3.942 -3.097 12.413 1.00 95.88 154 VAL A CA 1
ATOM 1162 C C . VAL A 1 154 ? -3.253 -4.398 12.016 1.00 95.88 154 VAL A C 1
ATOM 1164 O O . VAL A 1 154 ? -3.691 -5.051 11.075 1.00 95.88 154 VAL A O 1
ATOM 1167 N N . ASP A 1 155 ? -2.224 -4.819 12.753 1.00 95.50 155 ASP A N 1
ATOM 1168 C CA . ASP A 1 155 ? -1.606 -6.133 12.519 1.00 95.50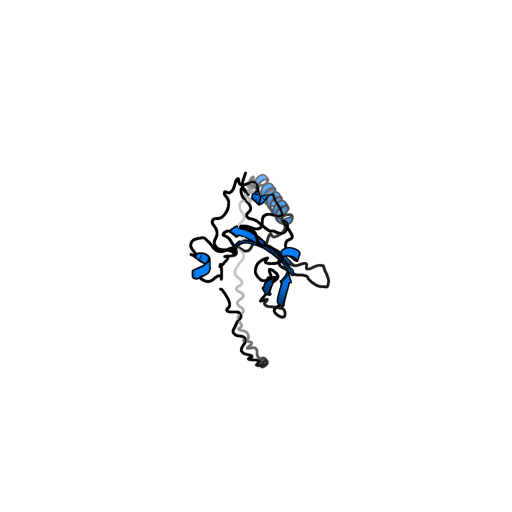 155 ASP A CA 1
ATOM 1169 C C . ASP A 1 155 ? -2.555 -7.268 12.905 1.00 95.50 155 ASP A C 1
ATOM 1171 O O . ASP A 1 155 ? -2.807 -8.167 12.113 1.00 95.50 155 ASP A O 1
ATOM 1175 N N . VAL A 1 156 ? -3.155 -7.174 14.095 1.00 94.69 156 VAL A N 1
ATOM 1176 C CA . VAL A 1 156 ? -4.125 -8.143 14.609 1.00 94.69 156 VAL A CA 1
ATOM 1177 C C . VAL A 1 156 ? -5.440 -7.437 14.894 1.00 94.69 156 VAL A C 1
ATOM 1179 O O . VAL A 1 156 ? -5.488 -6.440 15.616 1.00 94.69 156 VAL A O 1
ATOM 1182 N N . SER A 1 157 ? -6.528 -7.965 14.341 1.00 90.94 157 SER A N 1
ATOM 1183 C CA . SER A 1 157 ? -7.868 -7.460 14.619 1.00 90.94 157 SER A CA 1
ATOM 1184 C C . SER A 1 157 ? -8.293 -7.781 16.052 1.00 90.94 157 SER A C 1
ATOM 1186 O O . SER A 1 157 ? -8.316 -8.942 16.463 1.00 90.94 157 SER A O 1
ATOM 1188 N N . ALA A 1 158 ? -8.718 -6.755 16.790 1.00 87.62 158 ALA A N 1
ATOM 1189 C CA . ALA A 1 158 ? -9.209 -6.906 18.159 1.00 87.62 158 ALA A CA 1
ATOM 1190 C C . ALA A 1 158 ? -10.524 -7.704 18.253 1.00 87.62 158 ALA A C 1
ATOM 1192 O O . ALA A 1 158 ? -10.819 -8.274 19.300 1.00 87.62 158 ALA A O 1
ATOM 1193 N N . THR A 1 159 ? -11.322 -7.758 17.180 1.00 88.19 159 THR A N 1
ATOM 1194 C CA . THR A 1 159 ? -12.650 -8.396 17.203 1.00 88.19 159 THR A CA 1
ATOM 1195 C C . THR A 1 159 ? -12.604 -9.895 16.940 1.00 88.19 159 THR A C 1
ATOM 1197 O O . THR A 1 159 ? -13.451 -10.629 17.442 1.00 88.19 159 THR A O 1
ATOM 1200 N N . ASN A 1 160 ? -11.635 -10.365 16.151 1.00 91.50 160 ASN A N 1
ATOM 1201 C CA . ASN A 1 160 ? -11.564 -11.766 15.726 1.00 91.50 160 ASN A CA 1
ATOM 1202 C C . ASN A 1 160 ? -10.181 -12.413 15.902 1.00 91.50 160 ASN A C 1
ATOM 1204 O O . ASN A 1 160 ? -10.031 -13.588 15.570 1.00 91.50 160 ASN A O 1
ATOM 1208 N N . ASN A 1 161 ? -9.198 -11.676 16.433 1.00 94.00 161 ASN A N 1
ATOM 1209 C CA . ASN A 1 161 ? -7.832 -12.137 16.686 1.00 94.00 161 ASN A CA 1
ATOM 1210 C C . ASN A 1 161 ? -7.147 -12.751 15.447 1.00 94.00 161 ASN A C 1
ATOM 1212 O O . ASN A 1 161 ? -6.398 -13.722 15.552 1.00 94.00 161 ASN A O 1
ATOM 1216 N N . LYS A 1 162 ? -7.441 -12.215 14.254 1.00 93.81 162 LYS A N 1
ATOM 1217 C CA . LYS A 1 162 ? -6.801 -12.603 12.988 1.00 93.81 162 LYS A CA 1
ATOM 1218 C C . LYS A 1 162 ? -5.836 -11.527 12.513 1.00 93.81 162 LYS A C 1
ATOM 1220 O O . LYS A 1 162 ? -6.073 -10.339 12.736 1.00 93.81 162 LYS A O 1
ATOM 1225 N N . TYR A 1 163 ? -4.787 -11.964 11.821 1.00 95.88 163 TYR A N 1
ATOM 1226 C CA . TYR A 1 163 ? -3.814 -11.073 11.203 1.00 95.88 163 TYR A CA 1
ATOM 1227 C C . TYR A 1 163 ? -4.372 -10.394 9.952 1.00 95.88 163 TYR A C 1
ATOM 1229 O O . TYR A 1 163 ? -4.988 -11.046 9.101 1.00 95.88 163 TYR A O 1
ATOM 1237 N N . SER A 1 164 ? -4.068 -9.110 9.788 1.00 94.56 164 SER A N 1
ATOM 1238 C CA . SER A 1 164 ? -4.136 -8.455 8.486 1.00 94.56 164 SER A CA 1
ATOM 1239 C C . SER A 1 164 ? -3.091 -9.086 7.580 1.00 94.56 164 SER A C 1
ATOM 1241 O O . SER A 1 164 ? -1.898 -9.098 7.883 1.00 94.56 164 SER A O 1
ATOM 1243 N N . THR A 1 165 ? -3.548 -9.656 6.473 1.00 94.38 165 THR A N 1
ATOM 1244 C CA . THR A 1 165 ? -2.711 -10.473 5.593 1.00 94.38 165 THR A CA 1
ATOM 1245 C C . THR A 1 165 ? -2.570 -9.785 4.245 1.00 94.38 165 THR A C 1
ATOM 1247 O O . THR A 1 165 ? -3.568 -9.407 3.635 1.00 94.38 165 THR A O 1
ATOM 1250 N N . LEU A 1 166 ? -1.336 -9.645 3.770 1.00 93.62 166 LEU A N 1
ATOM 1251 C CA . LEU A 1 166 ? -1.041 -9.267 2.398 1.00 93.62 166 LEU A CA 1
ATOM 1252 C C . LEU A 1 166 ? -0.996 -10.535 1.543 1.00 93.62 166 LEU A C 1
ATOM 1254 O O . LEU A 1 166 ? -0.160 -11.416 1.763 1.00 93.62 166 LEU A O 1
ATOM 1258 N N . LEU A 1 167 ? -1.893 -10.607 0.564 1.00 91.44 167 LEU A N 1
ATOM 1259 C CA . LEU A 1 167 ? -1.914 -11.649 -0.455 1.00 91.44 167 LEU A CA 1
ATOM 1260 C C . LEU A 1 167 ? -1.300 -11.074 -1.730 1.00 91.44 167 LEU A C 1
ATOM 1262 O O . LEU A 1 167 ? -1.834 -10.128 -2.305 1.00 91.44 167 LEU A O 1
ATOM 1266 N N . THR A 1 168 ? -0.166 -11.627 -2.151 1.00 89.31 168 THR A N 1
ATOM 1267 C CA . THR A 1 168 ? 0.539 -11.200 -3.367 1.00 89.31 168 THR A CA 1
ATOM 1268 C C . THR A 1 168 ? 0.465 -12.282 -4.432 1.00 89.31 168 THR A C 1
ATOM 1270 O O . THR A 1 168 ? 0.568 -13.466 -4.111 1.00 89.31 168 THR A O 1
ATOM 1273 N N . SER A 1 169 ? 0.284 -11.864 -5.686 1.00 88.06 169 SER A N 1
ATOM 1274 C CA . SER A 1 169 ? 0.327 -12.721 -6.872 1.00 88.06 169 SER A CA 1
ATOM 1275 C C . SER A 1 169 ? 1.019 -11.967 -8.003 1.00 88.06 169 SER A C 1
ATOM 1277 O O . SER A 1 169 ? 0.654 -10.823 -8.283 1.00 88.06 169 SER A O 1
ATOM 1279 N N . PHE A 1 170 ? 2.007 -12.590 -8.641 1.00 86.00 170 PHE A N 1
ATOM 1280 C CA . PHE A 1 170 ? 2.720 -12.031 -9.787 1.00 86.00 170 PHE A CA 1
ATOM 1281 C C . PHE A 1 170 ? 2.670 -12.988 -10.969 1.00 86.00 170 PHE A C 1
ATOM 1283 O O . PHE A 1 170 ? 3.214 -14.090 -10.894 1.00 86.00 170 PHE A O 1
ATOM 1290 N N . ASP A 1 171 ? 2.102 -12.510 -12.073 1.00 83.81 171 ASP A N 1
ATOM 1291 C CA . ASP A 1 171 ? 2.139 -13.189 -13.364 1.00 83.81 171 ASP A CA 1
ATOM 1292 C C . ASP A 1 171 ? 3.247 -12.577 -14.218 1.00 83.81 171 ASP A C 1
ATOM 1294 O O . ASP A 1 171 ? 3.220 -11.396 -14.573 1.00 83.81 171 ASP A O 1
ATOM 1298 N N . VAL A 1 172 ? 4.259 -13.382 -14.526 1.00 80.50 172 VAL A N 1
ATOM 1299 C CA . VAL A 1 172 ? 5.442 -12.957 -15.276 1.00 80.50 172 VAL A CA 1
ATOM 1300 C C . VAL A 1 172 ? 5.639 -13.858 -16.488 1.00 80.50 172 VAL A C 1
ATOM 1302 O O . VAL A 1 172 ? 5.369 -15.051 -16.442 1.00 80.50 172 VAL A O 1
ATOM 1305 N N . LEU A 1 173 ? 6.123 -13.286 -17.594 1.00 82.38 173 LEU A N 1
ATOM 1306 C CA . LEU A 1 173 ? 6.227 -14.004 -18.872 1.00 82.38 173 LEU A CA 1
ATOM 1307 C C . LEU A 1 173 ? 7.281 -15.120 -18.869 1.00 82.38 173 LEU A C 1
ATOM 1309 O O . LEU A 1 173 ? 7.157 -16.081 -19.621 1.00 82.38 173 LEU A O 1
ATOM 1313 N N . SER A 1 174 ? 8.338 -14.958 -18.072 1.00 71.62 174 SER A N 1
ATOM 1314 C CA . SER A 1 174 ? 9.567 -15.752 -18.208 1.00 71.62 174 SER A CA 1
ATOM 1315 C C . SER A 1 174 ? 9.878 -16.643 -17.004 1.00 71.62 174 SER A C 1
ATOM 1317 O O . SER A 1 174 ? 10.898 -17.327 -17.020 1.00 71.62 174 SER A O 1
ATOM 1319 N N . PHE A 1 175 ? 9.043 -16.634 -15.961 1.00 69.69 175 PHE A N 1
ATOM 1320 C CA . PHE A 1 175 ? 9.270 -17.396 -14.728 1.00 69.69 175 PHE A CA 1
ATOM 1321 C C . PHE A 1 175 ? 7.960 -17.945 -14.167 1.00 69.69 175 PHE A C 1
ATOM 1323 O O . PHE A 1 175 ? 6.875 -17.532 -14.569 1.00 69.69 175 PHE A O 1
ATOM 1330 N N . THR A 1 176 ? 8.070 -18.878 -13.224 1.00 70.25 176 THR A N 1
ATOM 1331 C CA . THR A 1 176 ? 6.921 -19.431 -12.511 1.00 70.25 176 THR A CA 1
ATOM 1332 C C . THR A 1 176 ? 6.191 -18.313 -11.760 1.00 70.25 176 THR A C 1
ATOM 1334 O O . THR A 1 176 ? 6.853 -17.575 -11.021 1.00 70.25 176 THR A O 1
ATOM 1337 N N . PRO A 1 177 ? 4.861 -18.178 -11.920 1.00 72.81 177 PRO A N 1
ATOM 1338 C CA . PRO A 1 177 ? 4.073 -17.234 -11.143 1.00 72.81 177 PRO A CA 1
ATOM 1339 C C . PRO A 1 177 ? 4.326 -17.403 -9.645 1.00 72.81 177 PRO A C 1
ATOM 1341 O O . PRO A 1 177 ? 4.478 -18.523 -9.149 1.00 72.81 177 PRO A O 1
ATOM 1344 N N . TRP A 1 178 ? 4.400 -16.284 -8.932 1.00 76.50 178 TRP A N 1
ATOM 1345 C CA . TRP A 1 178 ? 4.686 -16.268 -7.500 1.00 76.50 178 TRP A CA 1
ATOM 1346 C C . TRP A 1 178 ? 3.452 -15.842 -6.722 1.00 76.50 178 TRP A C 1
ATOM 1348 O O . TRP A 1 178 ? 2.917 -14.763 -6.972 1.00 76.50 178 TRP A O 1
ATOM 1358 N N . ASN A 1 179 ? 3.046 -16.646 -5.740 1.00 82.00 179 ASN A N 1
ATOM 1359 C CA . ASN A 1 179 ? 1.966 -16.323 -4.820 1.00 82.00 179 ASN A CA 1
ATOM 1360 C C . ASN A 1 179 ? 2.400 -16.521 -3.361 1.00 82.00 179 ASN A C 1
ATOM 1362 O O . ASN A 1 179 ? 2.983 -17.542 -2.995 1.00 82.00 179 ASN A O 1
ATOM 1366 N N . ASN A 1 180 ? 2.106 -15.547 -2.500 1.00 87.88 180 ASN A N 1
ATOM 1367 C CA . ASN A 1 180 ? 2.452 -15.634 -1.084 1.00 87.88 180 ASN A CA 1
ATOM 1368 C C . ASN A 1 180 ? 1.458 -14.877 -0.195 1.00 87.88 180 ASN A C 1
ATOM 1370 O O . ASN A 1 180 ? 1.007 -13.781 -0.537 1.00 87.88 180 ASN A O 1
ATOM 1374 N N . ALA A 1 181 ? 1.160 -15.469 0.964 1.00 91.56 181 ALA A N 1
ATOM 1375 C CA . ALA A 1 181 ? 0.437 -14.832 2.054 1.00 91.56 181 ALA A CA 1
ATOM 1376 C C . ALA A 1 181 ? 1.426 -14.460 3.164 1.00 91.56 181 ALA A C 1
ATOM 1378 O O . ALA A 1 181 ? 2.145 -15.321 3.672 1.00 91.56 181 ALA A O 1
ATOM 1379 N N . SER A 1 182 ? 1.440 -13.191 3.556 1.00 94.44 182 SER A N 1
ATOM 1380 C CA . SER A 1 182 ? 2.337 -12.664 4.590 1.00 94.44 182 SER A CA 1
ATOM 1381 C C . SER A 1 182 ? 1.592 -11.708 5.519 1.00 94.44 182 SER A C 1
ATOM 1383 O O . SER A 1 182 ? 0.536 -11.184 5.168 1.00 94.44 182 SER A O 1
ATOM 1385 N N . GLN A 1 183 ? 2.114 -11.479 6.725 1.00 95.19 183 GLN A N 1
ATOM 1386 C CA . GLN A 1 183 ? 1.537 -10.482 7.631 1.00 95.19 183 GLN A CA 1
ATOM 1387 C C . GLN A 1 183 ? 1.734 -9.085 7.041 1.00 95.19 183 GLN A C 1
ATOM 1389 O O . GLN A 1 183 ? 2.869 -8.680 6.789 1.00 95.19 183 GLN A O 1
ATOM 1394 N N . PHE A 1 184 ? 0.641 -8.347 6.840 1.00 94.69 184 PHE A N 1
ATOM 1395 C CA . PHE A 1 184 ? 0.656 -7.038 6.184 1.00 94.69 184 PHE A CA 1
ATOM 1396 C C . PHE A 1 184 ? 1.638 -6.081 6.864 1.00 94.69 184 PHE A C 1
ATOM 1398 O O . PHE A 1 184 ? 2.483 -5.490 6.200 1.00 94.69 184 PHE A O 1
ATOM 1405 N N . CYS A 1 185 ? 1.592 -5.994 8.194 1.00 94.94 185 CYS A N 1
ATOM 1406 C CA . CYS A 1 185 ? 2.415 -5.060 8.956 1.00 94.94 185 CYS A CA 1
ATOM 1407 C C . CYS A 1 185 ? 3.916 -5.356 8.905 1.00 94.94 185 CYS A C 1
ATOM 1409 O O . CYS A 1 185 ? 4.711 -4.437 9.062 1.00 94.94 185 CYS A O 1
ATOM 1411 N N . GLN A 1 186 ? 4.316 -6.599 8.624 1.00 95.75 186 GLN A N 1
ATOM 1412 C CA . GLN A 1 186 ? 5.726 -6.934 8.402 1.00 95.75 186 GLN A CA 1
ATOM 1413 C C . GLN A 1 186 ? 6.226 -6.507 7.015 1.00 95.75 186 GLN A C 1
ATOM 1415 O O . GLN A 1 186 ? 7.432 -6.429 6.802 1.00 95.75 186 GLN A O 1
ATOM 1420 N N . GLN A 1 187 ? 5.314 -6.244 6.075 1.00 94.75 187 GLN A N 1
ATOM 1421 C CA . GLN A 1 187 ? 5.631 -5.809 4.711 1.00 94.75 187 GLN A CA 1
ATOM 1422 C C . GLN A 1 187 ? 5.540 -4.284 4.534 1.00 94.75 187 GLN A C 1
ATOM 1424 O O . GLN A 1 187 ? 5.877 -3.760 3.471 1.00 94.75 187 GLN A O 1
ATOM 1429 N N . VAL A 1 188 ? 5.099 -3.549 5.561 1.00 94.31 188 VAL A N 1
ATOM 1430 C CA . VAL A 1 188 ? 5.078 -2.083 5.539 1.00 94.31 188 VAL A CA 1
ATOM 1431 C C . VAL A 1 188 ? 6.510 -1.572 5.678 1.00 94.31 188 VAL A C 1
ATOM 1433 O O . VAL A 1 188 ? 7.144 -1.730 6.715 1.00 94.31 188 VAL A O 1
ATOM 1436 N N . THR A 1 189 ? 7.021 -0.948 4.618 1.00 92.25 189 THR A N 1
ATOM 1437 C CA . THR A 1 189 ? 8.388 -0.397 4.584 1.00 92.25 189 THR A CA 1
ATOM 1438 C C . THR A 1 189 ? 8.439 1.116 4.783 1.00 92.25 189 THR A C 1
ATOM 1440 O O . THR A 1 189 ? 9.496 1.656 5.099 1.00 92.25 189 THR A O 1
ATOM 1443 N N . GLN A 1 190 ? 7.312 1.812 4.598 1.00 89.06 190 GLN A N 1
ATOM 1444 C CA . GLN A 1 190 ? 7.196 3.264 4.752 1.00 89.06 190 GLN A CA 1
ATOM 1445 C C . GLN A 1 190 ? 5.970 3.596 5.602 1.00 89.06 190 GLN A C 1
ATOM 1447 O O . GLN A 1 190 ? 4.848 3.650 5.104 1.00 89.06 190 GLN A O 1
ATOM 1452 N N . GLY A 1 191 ? 6.203 3.789 6.898 1.00 87.94 191 GLY A N 1
ATOM 1453 C CA . GLY A 1 191 ? 5.166 3.925 7.919 1.00 87.94 191 GLY A CA 1
ATOM 1454 C C . GLY A 1 191 ? 5.261 2.808 8.954 1.00 87.94 191 GLY A C 1
ATOM 1455 O O . GLY A 1 191 ? 6.135 1.948 8.876 1.00 87.94 191 GLY A O 1
ATOM 1456 N N . GLU A 1 192 ? 4.357 2.827 9.926 1.00 91.31 192 GLU A N 1
ATOM 1457 C CA . GLU A 1 192 ? 4.303 1.837 10.999 1.00 91.31 192 GLU A CA 1
ATOM 1458 C C . GLU A 1 192 ? 2.862 1.397 11.234 1.00 91.31 192 GLU A C 1
ATOM 1460 O O . GLU A 1 192 ? 1.918 2.157 10.998 1.00 91.31 192 GLU A O 1
ATOM 1465 N N . CYS A 1 193 ? 2.690 0.162 11.705 1.00 93.69 193 CYS A N 1
ATOM 1466 C CA . CYS A 1 193 ? 1.382 -0.310 12.126 1.00 93.69 193 CYS A CA 1
ATOM 1467 C C . CYS A 1 193 ? 1.041 0.159 13.553 1.00 93.69 193 CYS A C 1
ATOM 1469 O O . CYS A 1 193 ? 1.906 0.109 14.429 1.00 93.69 193 CYS A O 1
ATOM 1471 N N . PRO A 1 194 ? -0.221 0.548 13.826 1.00 95.44 194 PRO A N 1
ATOM 1472 C CA . PRO A 1 194 ? -1.362 0.529 12.908 1.00 95.44 194 PRO A CA 1
ATOM 1473 C C . PRO A 1 194 ? -1.277 1.616 11.823 1.00 95.44 194 PRO A C 1
ATOM 1475 O O . PRO A 1 194 ? -1.128 2.800 12.123 1.00 95.44 194 PRO A O 1
ATOM 1478 N N . LEU A 1 195 ? -1.390 1.203 10.557 1.00 95.62 195 LEU A N 1
ATOM 1479 C CA . LEU A 1 195 ? -1.140 2.058 9.400 1.00 95.62 195 LEU A CA 1
ATOM 1480 C C . LEU A 1 195 ? -2.379 2.903 9.105 1.00 95.62 195 LEU A C 1
ATOM 1482 O O . LEU A 1 195 ? -3.417 2.373 8.707 1.00 95.62 195 LEU A O 1
ATOM 1486 N N . GLY A 1 196 ? -2.276 4.208 9.332 1.00 94.62 196 GLY A N 1
ATOM 1487 C CA . GLY A 1 196 ? -3.355 5.161 9.088 1.00 94.62 196 GLY A CA 1
ATOM 1488 C C . GLY A 1 196 ? -3.254 5.888 7.746 1.00 94.62 196 GLY A C 1
ATOM 1489 O O . GLY A 1 196 ? -2.294 5.693 6.997 1.00 94.62 196 GLY A O 1
ATOM 1490 N N . PRO A 1 197 ? -4.237 6.752 7.447 1.00 94.31 197 PRO A N 1
ATOM 1491 C CA . PRO A 1 197 ? -4.197 7.612 6.282 1.00 94.31 197 PRO A CA 1
ATOM 1492 C C . PRO A 1 197 ? -3.059 8.625 6.388 1.00 94.31 197 PRO A C 1
ATOM 1494 O O . PRO A 1 197 ? -2.752 9.139 7.466 1.00 94.31 197 PRO A O 1
ATOM 1497 N N . VAL A 1 198 ? -2.482 8.975 5.245 1.00 90.25 198 VAL A N 1
ATOM 1498 C CA . VAL A 1 198 ? -1.547 10.091 5.137 1.00 90.25 198 VAL A CA 1
ATOM 1499 C C . VAL A 1 198 ? -2.323 11.322 4.690 1.00 90.25 198 VAL A C 1
ATOM 1501 O O . VAL A 1 198 ? -2.850 11.387 3.576 1.00 90.25 198 VAL A O 1
ATOM 1504 N N . PHE A 1 199 ? -2.383 12.315 5.571 1.00 87.12 199 PHE A N 1
ATOM 1505 C CA . PHE A 1 199 ? -2.957 13.622 5.283 1.00 87.12 199 PHE A CA 1
ATOM 1506 C C . PHE A 1 199 ? -1.810 14.581 4.926 1.00 87.12 199 PHE A C 1
ATOM 1508 O O . PHE A 1 199 ? -0.907 14.774 5.735 1.00 87.12 199 PHE A O 1
ATOM 1515 N N . ASN A 1 200 ? -1.861 15.197 3.737 1.00 71.38 200 ASN A N 1
ATOM 1516 C CA . ASN A 1 200 ? -0.916 16.216 3.230 1.00 71.38 200 ASN A CA 1
ATOM 1517 C C . ASN A 1 200 ? 0.418 15.704 2.637 1.00 71.38 200 ASN A C 1
ATOM 1519 O O . ASN A 1 200 ? 1.485 15.950 3.186 1.00 71.38 200 ASN A O 1
ATOM 1523 N N . TYR A 1 201 ? 0.381 15.071 1.460 1.00 63.78 201 TYR A N 1
ATOM 1524 C CA . TYR A 1 201 ? 1.591 14.638 0.734 1.00 63.78 201 TYR A CA 1
ATOM 1525 C C . TYR A 1 201 ? 2.092 15.624 -0.348 1.00 63.78 201 TYR A C 1
ATOM 1527 O O . TYR A 1 201 ? 2.974 15.265 -1.118 1.00 63.78 201 TYR A O 1
ATOM 1535 N N . ASN A 1 202 ? 1.568 16.860 -0.403 1.00 52.72 202 ASN A N 1
ATOM 1536 C CA . ASN A 1 202 ? 1.932 17.878 -1.411 1.00 52.72 202 ASN A CA 1
ATOM 1537 C C . ASN A 1 202 ? 2.069 19.312 -0.835 1.00 52.72 202 ASN A C 1
ATOM 1539 O O . ASN A 1 202 ? 1.637 20.264 -1.488 1.00 52.72 202 ASN A O 1
ATOM 1543 N N . LEU A 1 203 ? 2.592 19.485 0.385 1.00 41.38 203 LEU A N 1
ATOM 1544 C CA . LEU A 1 203 ? 2.927 20.817 0.925 1.00 41.38 203 LEU A CA 1
ATOM 1545 C C . LEU A 1 203 ? 4.410 21.137 0.733 1.00 41.38 203 LEU A C 1
ATOM 1547 O O . LEU A 1 203 ? 5.235 20.257 1.062 1.00 41.38 203 LEU A O 1
#

Radius of gyration: 33.46 Å; chains: 1; bounding box: 60×60×97 Å

Secondary structure (DSSP, 8-state):
----TT-------------------------------------------------HHHHHHHHHHHHHHHHS--------PPP--S-HHHHT-SSPBPEEEEEEEEEEE-SSSTT--EEEEEEEEEESBSSSPPPPPTT-GGGT-TT--TTSB-SB-TTT--B-EEEEEE--SSS--EEEEEEHHHH--SS-SSB-----S--

pLDDT: mean 75.99, std 21.24, range [31.33, 95.88]